Protein AF-A0A7C8Q3G8-F1 (afdb_monomer_lite)

Structure (mmCIF, N/CA/C/O backbone):
data_AF-A0A7C8Q3G8-F1
#
_entry.id   AF-A0A7C8Q3G8-F1
#
loop_
_atom_site.group_PDB
_atom_site.id
_atom_site.type_symbol
_atom_site.label_atom_id
_atom_site.label_alt_id
_atom_site.label_comp_id
_atom_site.label_asym_id
_atom_site.label_entity_id
_atom_site.label_seq_id
_atom_site.pdbx_PDB_ins_code
_atom_site.Cartn_x
_atom_site.Cartn_y
_atom_site.Cartn_z
_atom_site.occupancy
_atom_site.B_iso_or_equiv
_atom_site.auth_seq_id
_atom_site.auth_comp_id
_atom_site.auth_asym_id
_atom_site.auth_atom_id
_atom_site.pdbx_PDB_model_num
ATOM 1 N N . MET A 1 1 ? 9.164 -18.072 37.363 1.00 48.44 1 MET A N 1
ATOM 2 C CA . MET A 1 1 ? 10.163 -17.457 36.470 1.00 48.44 1 MET A CA 1
ATOM 3 C C . MET A 1 1 ? 9.595 -17.614 35.079 1.00 48.44 1 MET A C 1
ATOM 5 O O . MET A 1 1 ? 9.747 -18.678 34.495 1.00 48.44 1 MET A O 1
ATOM 9 N N . GLU A 1 2 ? 8.800 -16.643 34.636 1.00 48.34 2 GLU A N 1
ATOM 10 C CA . GLU A 1 2 ? 8.415 -16.575 33.225 1.00 48.34 2 GLU A CA 1
ATOM 11 C C . GLU A 1 2 ? 9.687 -16.259 32.436 1.00 48.34 2 GLU A C 1
ATOM 13 O O . GLU A 1 2 ? 10.517 -15.459 32.868 1.00 48.34 2 GLU A O 1
ATOM 18 N N . THR A 1 3 ? 9.931 -17.027 31.381 1.00 52.16 3 THR A N 1
ATOM 19 C CA . THR A 1 3 ? 11.121 -16.902 30.542 1.00 52.16 3 THR A CA 1
ATOM 20 C C . THR A 1 3 ? 11.002 -15.656 29.655 1.00 52.16 3 THR A C 1
ATOM 22 O O . THR A 1 3 ? 9.892 -15.324 29.244 1.00 52.16 3 THR A O 1
ATOM 25 N N . PRO A 1 4 ? 12.116 -14.991 29.297 1.00 66.19 4 PRO A N 1
ATOM 26 C CA . PRO A 1 4 ? 12.106 -13.760 28.490 1.00 66.19 4 PRO A CA 1
ATOM 27 C C . PRO A 1 4 ? 11.396 -13.902 27.128 1.00 66.19 4 PRO A C 1
ATOM 29 O O . PRO A 1 4 ? 10.880 -12.931 26.587 1.00 66.19 4 PRO A O 1
ATOM 32 N N . GLU A 1 5 ? 11.293 -15.122 26.592 1.00 66.00 5 GLU A N 1
ATOM 33 C CA . GLU A 1 5 ? 10.514 -15.415 25.378 1.00 66.00 5 GLU A CA 1
ATOM 34 C C . GLU A 1 5 ? 8.990 -15.296 25.564 1.00 66.00 5 GLU A C 1
ATOM 36 O O . GLU A 1 5 ? 8.273 -15.017 24.606 1.00 66.00 5 GLU A O 1
ATOM 41 N N . VAL A 1 6 ? 8.473 -15.536 26.773 1.00 68.12 6 VAL A N 1
ATOM 42 C CA . VAL A 1 6 ? 7.037 -15.407 27.079 1.00 68.12 6 VAL A CA 1
ATOM 43 C C . VAL A 1 6 ? 6.662 -13.933 27.219 1.00 68.12 6 VAL A C 1
ATOM 45 O O . VAL A 1 6 ? 5.614 -13.527 26.725 1.00 68.12 6 VAL A O 1
ATOM 48 N N . GLU A 1 7 ? 7.540 -13.134 27.826 1.00 67.75 7 GLU A N 1
ATOM 49 C CA . GLU A 1 7 ? 7.371 -11.687 27.999 1.00 67.75 7 GLU A CA 1
ATOM 50 C C . GLU A 1 7 ? 7.388 -10.962 26.642 1.00 67.75 7 GLU A C 1
ATOM 52 O O . GLU A 1 7 ? 6.449 -10.240 26.325 1.00 67.75 7 GLU A O 1
ATOM 57 N N . SER A 1 8 ? 8.349 -11.282 25.766 1.00 71.75 8 SER A N 1
ATOM 58 C CA . SER A 1 8 ? 8.422 -10.721 24.405 1.00 71.75 8 SER A CA 1
ATOM 59 C C . SER A 1 8 ? 7.179 -11.022 23.551 1.00 71.75 8 SER A C 1
ATOM 61 O O . SER A 1 8 ? 6.675 -10.138 22.860 1.00 71.75 8 SER A O 1
ATOM 63 N N . LYS A 1 9 ? 6.632 -12.244 23.625 1.00 73.69 9 LYS A N 1
ATOM 64 C CA . LYS A 1 9 ? 5.387 -12.599 22.916 1.00 73.69 9 LYS A CA 1
ATOM 65 C C . LYS A 1 9 ? 4.160 -11.880 23.473 1.00 73.69 9 LYS A C 1
ATOM 67 O O . LYS A 1 9 ? 3.223 -11.604 22.727 1.00 73.69 9 LYS A O 1
ATOM 72 N N . LEU A 1 10 ? 4.140 -11.608 24.778 1.00 72.44 10 LEU A N 1
ATOM 73 C CA . LEU A 1 10 ? 3.058 -10.865 25.418 1.00 72.44 10 LEU A CA 1
ATOM 74 C C . LEU A 1 10 ? 3.048 -9.406 24.942 1.00 72.44 10 LEU A C 1
ATOM 76 O O . LEU A 1 10 ? 1.984 -8.877 24.634 1.00 72.44 10 LEU A O 1
ATOM 80 N N . GLU A 1 11 ? 4.218 -8.776 24.850 1.00 83.81 11 GLU A N 1
ATOM 81 C CA . GLU A 1 11 ? 4.359 -7.400 24.363 1.00 83.81 11 GLU A CA 1
ATOM 82 C C . GLU A 1 11 ? 3.995 -7.276 22.873 1.00 83.81 11 GLU A C 1
ATOM 84 O O . GLU A 1 11 ? 3.281 -6.351 22.486 1.00 83.81 11 GLU A O 1
ATOM 89 N N . GLU A 1 12 ? 4.380 -8.254 22.043 1.00 87.06 12 GLU A N 1
ATOM 90 C CA . GLU A 1 12 ? 3.956 -8.302 20.637 1.00 87.06 12 GLU A CA 1
ATOM 91 C C . GLU A 1 12 ? 2.425 -8.407 20.514 1.00 87.06 12 GLU A C 1
ATOM 93 O O . GLU A 1 12 ? 1.799 -7.721 19.702 1.00 87.06 12 GLU A O 1
ATOM 98 N N . GLN A 1 13 ? 1.785 -9.238 21.344 1.00 90.25 13 GLN A N 1
ATOM 99 C CA . GLN A 1 13 ? 0.327 -9.355 21.344 1.00 90.25 13 GLN A CA 1
ATOM 100 C C . GLN A 1 13 ? -0.349 -8.043 21.764 1.00 90.25 13 GLN A C 1
ATOM 102 O O . GLN A 1 13 ? -1.350 -7.659 21.161 1.00 90.25 13 GLN A O 1
ATOM 107 N N . GLN A 1 14 ? 0.215 -7.325 22.739 1.00 90.94 14 GLN A N 1
ATOM 108 C CA . GLN A 1 14 ? -0.295 -6.015 23.154 1.00 90.94 14 GLN A CA 1
ATOM 109 C C . GLN A 1 14 ? -0.273 -5.001 22.006 1.00 90.94 14 GLN A C 1
ATOM 111 O O . GLN A 1 14 ? -1.241 -4.260 21.844 1.00 90.94 14 GLN A O 1
ATOM 116 N N . PHE A 1 15 ? 0.772 -5.003 21.172 1.00 93.56 15 PHE A N 1
ATOM 117 C CA . PHE A 1 15 ? 0.818 -4.164 19.973 1.00 93.56 15 PHE A CA 1
ATOM 118 C C . PHE A 1 15 ? -0.359 -4.454 19.028 1.00 93.56 15 PHE A C 1
ATOM 120 O O . PHE A 1 15 ? -1.035 -3.526 18.573 1.00 93.56 15 PHE A O 1
ATOM 127 N N . TRP A 1 16 ? -0.637 -5.731 18.747 1.00 95.19 16 TRP A N 1
ATOM 128 C CA . TRP A 1 16 ? -1.745 -6.116 17.867 1.00 95.19 16 TRP A CA 1
ATOM 129 C C . TRP A 1 16 ? -3.111 -5.757 18.464 1.00 95.19 16 TRP A C 1
ATOM 131 O O . TRP A 1 16 ? -3.975 -5.251 17.746 1.00 95.19 16 TRP A O 1
ATOM 141 N N . ASP A 1 17 ? -3.291 -5.953 19.769 1.00 95.25 17 ASP A N 1
ATOM 142 C CA . ASP A 1 17 ? -4.528 -5.611 20.475 1.00 95.25 17 ASP A CA 1
ATOM 143 C C . ASP A 1 17 ? -4.767 -4.091 20.498 1.00 95.25 17 ASP A C 1
ATOM 145 O O . ASP A 1 17 ? -5.900 -3.624 20.325 1.00 95.25 17 ASP A O 1
ATOM 149 N N . GLU A 1 18 ? -3.709 -3.292 20.667 1.00 96.00 18 GLU A N 1
ATOM 150 C CA . GLU A 1 18 ? -3.784 -1.832 20.592 1.00 96.00 18 GLU A CA 1
ATOM 151 C C . GLU A 1 18 ? -4.134 -1.369 19.174 1.00 96.00 18 GLU A C 1
ATOM 153 O O . GLU A 1 18 ? -5.031 -0.540 19.000 1.00 96.00 18 GLU A O 1
ATOM 158 N N . LEU A 1 19 ? -3.495 -1.941 18.149 1.00 95.75 19 LEU A N 1
ATOM 159 C CA . LEU A 1 19 ? -3.799 -1.660 16.745 1.00 95.75 19 LEU A CA 1
ATOM 160 C C . LEU A 1 19 ? -5.279 -1.943 16.431 1.00 95.75 19 LEU A C 1
ATOM 162 O O . LEU A 1 19 ? -5.968 -1.095 15.856 1.00 95.75 19 LEU A O 1
ATOM 166 N N . ASP A 1 20 ? -5.788 -3.099 16.860 1.00 95.56 20 ASP A N 1
ATOM 167 C CA . ASP A 1 20 ? -7.177 -3.516 16.652 1.00 95.56 20 ASP A CA 1
ATOM 168 C C . ASP A 1 20 ? -8.161 -2.623 17.433 1.00 95.56 20 ASP A C 1
ATOM 170 O O . ASP A 1 20 ? -9.226 -2.258 16.919 1.00 95.56 20 ASP A O 1
ATOM 174 N N . THR A 1 21 ? -7.785 -2.186 18.639 1.00 96.31 21 THR A N 1
ATOM 175 C CA . THR A 1 21 ? -8.555 -1.224 19.447 1.00 96.31 21 THR A CA 1
ATOM 176 C C . THR A 1 21 ? -8.644 0.132 18.755 1.00 96.31 21 THR A C 1
ATOM 178 O O . THR A 1 21 ? -9.738 0.705 18.633 1.00 96.31 21 THR A O 1
ATOM 181 N N . ILE A 1 22 ? -7.511 0.636 18.249 1.00 96.44 22 ILE A N 1
ATOM 182 C CA . ILE A 1 22 ? -7.467 1.872 17.472 1.00 96.44 22 ILE A CA 1
ATOM 183 C C . ILE A 1 22 ? -8.412 1.738 16.291 1.00 96.44 22 ILE A C 1
ATOM 185 O O . ILE A 1 22 ? -9.251 2.608 16.139 1.00 96.44 22 ILE A O 1
ATOM 189 N N . LEU A 1 23 ? -8.347 0.668 15.501 1.00 95.88 23 LEU A N 1
ATOM 190 C CA . LEU A 1 23 ? -9.129 0.504 14.267 1.00 95.88 23 LEU A CA 1
ATOM 191 C C . LEU A 1 23 ? -10.627 0.206 14.479 1.00 95.88 23 LEU A C 1
ATOM 193 O O . LEU A 1 23 ? -11.439 0.425 13.575 1.00 95.88 23 LEU A O 1
ATOM 197 N N . SER A 1 24 ? -11.011 -0.260 15.668 1.00 93.81 24 SER A N 1
ATOM 198 C CA . SER A 1 24 ? -12.402 -0.610 16.004 1.00 93.81 24 SER A CA 1
ATOM 199 C C . SER A 1 24 ? -13.181 0.522 16.680 1.00 93.81 24 SER A C 1
ATOM 201 O O . SER A 1 24 ? -14.406 0.438 16.820 1.00 93.81 24 SER A O 1
ATOM 203 N N . THR A 1 25 ? -12.498 1.591 17.098 1.00 92.62 25 THR A N 1
ATOM 204 C CA . THR A 1 25 ? -13.131 2.730 17.778 1.00 92.62 25 THR A CA 1
ATOM 205 C C . THR A 1 25 ? -14.130 3.446 16.844 1.00 92.62 25 THR A C 1
ATOM 207 O O . THR A 1 25 ? -13.775 3.775 15.711 1.00 92.62 25 THR A O 1
ATOM 210 N N . PRO A 1 26 ? -15.384 3.712 17.269 1.00 90.62 26 PRO A N 1
ATOM 211 C CA . PRO A 1 26 ? -16.364 4.406 16.431 1.00 90.62 26 PRO A CA 1
ATOM 212 C C . PRO A 1 26 ? -15.949 5.840 16.075 1.00 90.62 26 PRO A C 1
ATOM 214 O O . PRO A 1 26 ? -15.601 6.630 16.955 1.00 90.62 26 PRO A O 1
ATOM 217 N N . CYS A 1 27 ? -16.080 6.204 14.799 1.00 92.56 27 CYS A N 1
ATOM 218 C CA . CYS A 1 27 ? -15.671 7.510 14.275 1.00 92.56 27 CYS A CA 1
ATOM 219 C C . CYS A 1 27 ? -16.812 8.220 13.530 1.00 92.56 27 CYS A C 1
ATOM 221 O O . CYS A 1 27 ? -16.797 8.291 12.305 1.00 92.56 27 CYS A O 1
ATOM 223 N N . PRO A 1 28 ? -17.795 8.808 14.240 1.00 90.06 28 PRO A N 1
ATOM 224 C CA . PRO A 1 28 ? -18.954 9.439 13.601 1.00 90.06 28 PRO A CA 1
ATOM 225 C C . PRO A 1 28 ? -18.618 10.678 12.754 1.00 90.06 28 PRO A C 1
ATOM 227 O O . PRO A 1 28 ? -19.464 11.148 11.995 1.00 90.06 28 PRO A O 1
ATOM 230 N N . THR A 1 29 ? -17.407 11.234 12.872 1.00 94.56 29 THR A N 1
ATOM 231 C CA . THR A 1 29 ? -16.975 12.418 12.120 1.00 94.56 29 THR A CA 1
ATOM 232 C C . THR A 1 29 ? -15.687 12.173 11.339 1.00 94.56 29 THR A C 1
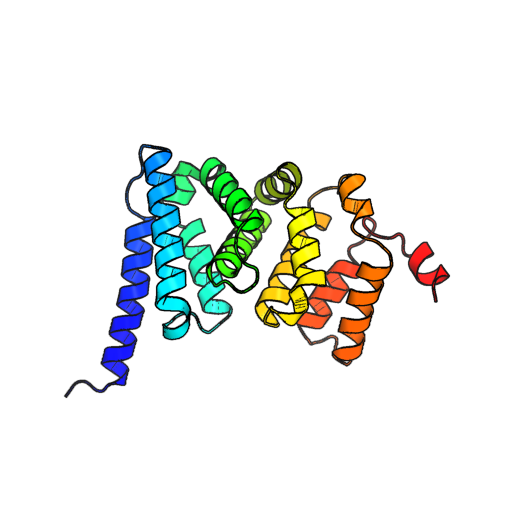ATOM 234 O O . THR A 1 29 ? -14.793 11.453 11.780 1.00 94.56 29 THR A O 1
ATOM 237 N N . GLN A 1 30 ? -15.535 12.873 10.212 1.00 95.00 30 GLN A N 1
ATOM 238 C CA . GLN A 1 30 ? -14.305 12.857 9.407 1.00 95.00 30 GLN A CA 1
ATOM 239 C C . GLN A 1 30 ? -13.049 13.236 10.205 1.00 95.00 30 GLN A C 1
ATOM 241 O O . GLN A 1 30 ? -11.981 12.665 9.987 1.00 95.00 30 GLN A O 1
ATOM 246 N N . HIS A 1 31 ? -13.178 14.158 11.164 1.00 95.88 31 HIS A N 1
ATOM 247 C CA . HIS A 1 31 ? -12.083 14.527 12.058 1.00 95.88 31 HIS A CA 1
ATOM 248 C C . HIS A 1 31 ? -11.628 13.345 12.928 1.00 95.88 31 HIS A C 1
ATOM 250 O O . HIS A 1 31 ? -10.428 13.127 13.081 1.00 95.88 31 HIS A O 1
ATOM 256 N N . GLN A 1 32 ? -12.564 12.565 13.477 1.00 95.81 32 GLN A N 1
ATOM 257 C CA . GLN A 1 32 ? -12.228 11.382 14.275 1.00 95.81 32 GLN A CA 1
ATOM 258 C C . GLN A 1 32 ? -11.563 10.298 13.428 1.00 95.81 32 GLN A C 1
ATOM 260 O O . GLN A 1 32 ? -10.570 9.735 13.876 1.00 95.81 32 GLN A O 1
ATOM 265 N N . ILE A 1 33 ? -12.014 10.096 12.184 1.00 96.88 33 ILE A N 1
ATOM 266 C CA . ILE A 1 33 ? -11.326 9.202 11.240 1.00 96.88 33 ILE A CA 1
ATOM 267 C C . ILE A 1 33 ? -9.873 9.666 11.043 1.00 96.88 33 ILE A C 1
ATOM 269 O O . ILE A 1 33 ? -8.944 8.876 11.163 1.00 96.88 33 ILE A O 1
ATOM 273 N N . ASP A 1 34 ? -9.638 10.962 10.816 1.00 97.12 34 ASP A N 1
ATOM 274 C CA . ASP A 1 34 ? -8.279 11.492 10.632 1.00 97.12 34 ASP A CA 1
ATOM 275 C C . ASP A 1 34 ? -7.396 11.349 11.881 1.00 97.12 34 ASP A C 1
ATOM 277 O O . ASP A 1 34 ? -6.181 11.169 11.769 1.00 97.12 34 ASP A O 1
ATOM 281 N N . VAL A 1 35 ? -7.967 11.480 13.081 1.00 96.25 35 VAL A N 1
ATOM 282 C CA . VAL A 1 35 ? -7.266 11.199 14.344 1.00 96.25 35 VAL A CA 1
ATOM 283 C C . VAL A 1 35 ? -6.905 9.718 14.425 1.00 96.25 35 VAL A C 1
ATOM 285 O O . VAL A 1 35 ? -5.740 9.402 14.629 1.00 96.25 35 VAL A O 1
ATOM 288 N N . GLN A 1 36 ? -7.857 8.824 14.183 1.00 96.12 36 GLN A N 1
ATOM 289 C CA . GLN A 1 36 ? -7.667 7.380 14.281 1.00 96.12 36 GLN A CA 1
ATOM 290 C C . GLN A 1 36 ? -6.632 6.850 13.285 1.00 96.12 36 GLN A C 1
ATOM 292 O O . GLN A 1 36 ? -5.712 6.141 13.681 1.00 96.12 36 GLN A O 1
ATOM 297 N N . LEU A 1 37 ? -6.710 7.258 12.013 1.00 97.56 37 LEU A N 1
ATOM 298 C CA . LEU A 1 37 ? -5.721 6.874 11.000 1.00 97.56 37 LEU A CA 1
ATOM 299 C C . LEU A 1 37 ? -4.320 7.404 11.342 1.00 97.56 37 LEU A C 1
ATOM 301 O O . LEU A 1 37 ? -3.325 6.745 11.052 1.00 97.56 37 LEU A O 1
ATOM 305 N N . ARG A 1 38 ? -4.219 8.584 11.976 1.00 97.31 38 ARG A N 1
ATOM 306 C CA . ARG A 1 38 ? -2.934 9.090 12.488 1.00 97.31 38 ARG A CA 1
ATOM 307 C C . ARG A 1 38 ? -2.415 8.249 13.644 1.00 97.31 38 ARG A C 1
ATOM 309 O O . ARG A 1 38 ? -1.236 7.927 13.619 1.00 97.31 38 ARG A O 1
ATOM 316 N N . SER A 1 39 ? -3.257 7.897 14.615 1.00 97.44 39 SER A N 1
ATOM 317 C CA . SER A 1 39 ? -2.861 7.042 15.740 1.00 97.44 39 SER A CA 1
ATOM 318 C C . SER A 1 39 ? -2.394 5.670 15.260 1.00 97.44 39 SER A C 1
ATOM 320 O O . SER A 1 39 ? -1.329 5.223 15.662 1.00 97.44 39 SER A O 1
ATOM 322 N N . TYR A 1 40 ? -3.124 5.060 14.325 1.00 98.00 40 TYR A N 1
ATOM 323 C CA . TYR A 1 40 ? -2.762 3.790 13.692 1.00 98.00 40 TYR A CA 1
ATOM 324 C C . TYR A 1 40 ? -1.376 3.851 13.034 1.00 98.00 40 TYR A C 1
ATOM 326 O O . TYR A 1 40 ? -0.495 3.047 13.334 1.00 98.00 40 TYR A O 1
ATOM 334 N N . LEU A 1 41 ? -1.146 4.853 12.180 1.00 97.75 41 LEU A N 1
ATOM 335 C CA . LEU A 1 41 ? 0.143 5.020 11.512 1.00 97.75 41 LEU A CA 1
ATOM 336 C C . LEU A 1 41 ? 1.267 5.396 12.491 1.00 97.75 41 LEU A C 1
ATOM 338 O O . LEU A 1 41 ? 2.420 5.035 12.267 1.00 97.75 41 LEU A O 1
ATOM 342 N N . GLN A 1 42 ? 0.954 6.131 13.560 1.00 97.19 42 GLN A N 1
ATOM 343 C CA . GLN A 1 42 ? 1.922 6.464 14.599 1.00 97.19 42 GLN A CA 1
ATOM 344 C C . GLN A 1 42 ? 2.345 5.217 15.375 1.00 97.19 42 GLN A C 1
ATOM 346 O O . GLN A 1 42 ? 3.537 5.060 15.608 1.00 97.19 42 GLN A O 1
ATOM 351 N N . LEU A 1 43 ? 1.409 4.326 15.711 1.00 96.75 43 LEU A N 1
ATOM 352 C CA . LEU A 1 43 ? 1.707 3.070 16.395 1.00 96.75 43 LEU A CA 1
ATOM 353 C C . LEU A 1 43 ? 2.669 2.206 15.566 1.00 96.75 43 LEU A C 1
ATOM 355 O O . LEU A 1 43 ? 3.705 1.786 16.070 1.00 96.75 43 LEU A O 1
ATOM 359 N N . ILE A 1 44 ? 2.392 2.048 14.266 1.00 95.94 44 ILE A N 1
ATOM 360 C CA . ILE A 1 44 ? 3.277 1.352 13.314 1.00 95.94 44 ILE A CA 1
ATOM 361 C C . ILE A 1 44 ? 4.676 1.973 13.273 1.00 95.94 44 ILE A C 1
ATOM 363 O O . ILE A 1 44 ? 5.672 1.261 13.221 1.00 95.94 44 ILE A O 1
ATOM 367 N N . SER A 1 45 ? 4.766 3.305 13.264 1.00 94.69 45 SER A N 1
ATOM 368 C CA . SER A 1 45 ? 6.059 3.993 13.293 1.00 94.69 45 SER A CA 1
ATOM 369 C C . SER A 1 45 ? 6.824 3.748 14.587 1.00 94.69 45 SER A C 1
ATOM 371 O O . SER A 1 45 ? 8.037 3.591 14.527 1.00 94.69 45 SER A O 1
ATOM 373 N N . THR A 1 46 ? 6.135 3.764 15.727 1.00 94.75 46 THR A N 1
ATOM 374 C CA . THR A 1 46 ? 6.750 3.602 17.047 1.00 94.75 46 THR A CA 1
ATOM 375 C C . THR A 1 46 ? 7.325 2.200 17.219 1.00 94.75 46 THR A C 1
ATOM 377 O O . THR A 1 46 ? 8.452 2.077 17.672 1.00 94.75 46 THR A O 1
ATOM 380 N N . TYR A 1 47 ? 6.584 1.172 16.802 1.00 93.25 47 TYR A N 1
ATOM 381 C CA . TYR A 1 47 ? 6.931 -0.236 17.027 1.00 93.25 47 TYR A CA 1
ATOM 382 C C . TYR A 1 47 ? 7.515 -0.935 15.794 1.00 93.25 47 TYR A C 1
ATOM 384 O O . TYR A 1 47 ? 7.535 -2.165 15.709 1.00 93.25 47 TYR A O 1
ATOM 392 N N . ARG A 1 48 ? 7.975 -0.155 14.806 1.00 90.69 48 ARG A N 1
ATOM 393 C CA . ARG A 1 48 ? 8.529 -0.690 13.557 1.00 90.69 48 ARG A CA 1
ATOM 394 C C . ARG A 1 48 ? 9.647 -1.693 13.830 1.00 90.69 48 ARG A C 1
ATOM 396 O O . ARG A 1 48 ? 9.606 -2.803 13.307 1.00 90.69 48 ARG A O 1
ATOM 403 N N . ASP A 1 49 ? 10.640 -1.266 14.598 1.00 89.50 49 ASP A N 1
ATOM 404 C CA . ASP A 1 49 ? 11.875 -2.026 14.783 1.00 89.50 49 ASP A CA 1
ATOM 405 C C . ASP A 1 49 ? 11.682 -3.204 15.752 1.00 89.50 49 ASP A C 1
ATOM 407 O O . ASP A 1 49 ? 12.417 -4.188 15.674 1.00 89.50 49 ASP A O 1
ATOM 411 N N . ASP A 1 50 ? 10.646 -3.144 16.593 1.00 88.56 50 ASP A N 1
ATOM 412 C CA . ASP A 1 50 ? 10.354 -4.159 17.604 1.00 88.56 50 ASP A CA 1
ATOM 413 C C . ASP A 1 50 ? 9.548 -5.334 17.030 1.00 88.56 50 ASP A C 1
ATOM 415 O O . ASP A 1 50 ? 9.923 -6.489 17.225 1.00 88.56 50 ASP A O 1
ATOM 419 N N . TYR A 1 51 ? 8.465 -5.052 16.290 1.00 88.00 51 TYR A N 1
ATOM 420 C CA . TYR A 1 51 ? 7.476 -6.077 15.908 1.00 88.00 51 TYR A CA 1
ATOM 421 C C . TYR A 1 51 ? 7.180 -6.162 14.407 1.00 88.00 51 TYR A C 1
ATOM 423 O O . TYR A 1 51 ? 6.506 -7.091 13.972 1.00 88.00 51 TYR A O 1
ATOM 431 N N . LEU A 1 52 ? 7.649 -5.211 13.591 1.00 88.25 52 LEU A N 1
ATOM 432 C CA . LEU A 1 52 ? 7.306 -5.128 12.163 1.00 88.25 52 LEU A CA 1
ATOM 433 C C . LEU A 1 52 ? 8.552 -5.290 11.282 1.00 88.25 52 LEU A C 1
ATOM 435 O O . LEU A 1 52 ? 8.908 -4.419 10.476 1.00 88.25 52 LEU A O 1
ATOM 439 N N . GLN A 1 53 ? 9.245 -6.411 11.465 1.00 85.38 53 GLN A N 1
ATOM 440 C CA . GLN A 1 53 ? 10.528 -6.672 10.811 1.00 85.38 53 GLN A CA 1
ATOM 441 C C . GLN A 1 53 ? 10.374 -7.352 9.446 1.00 85.38 53 GLN A C 1
ATOM 443 O O . GLN A 1 53 ? 11.244 -7.187 8.589 1.00 85.38 53 GLN A O 1
ATOM 448 N N . SER A 1 54 ? 9.273 -8.074 9.212 1.00 89.38 54 SER A N 1
ATOM 449 C CA . SER A 1 54 ? 9.036 -8.788 7.956 1.00 89.38 54 SER A CA 1
ATOM 450 C C . SER A 1 54 ? 8.059 -8.064 7.022 1.00 89.38 54 SER A C 1
ATOM 452 O O . SER A 1 54 ? 7.251 -7.228 7.432 1.00 89.38 54 SER A O 1
ATOM 454 N N . GLU A 1 55 ? 8.099 -8.421 5.735 1.00 86.81 55 GLU A N 1
ATOM 455 C CA . GLU A 1 55 ? 7.073 -8.009 4.765 1.00 86.81 55 GLU A CA 1
ATOM 456 C C . GLU A 1 55 ? 5.678 -8.479 5.189 1.00 86.81 55 GLU A C 1
ATOM 458 O O . GLU A 1 55 ? 4.703 -7.742 5.049 1.00 86.81 55 GLU A O 1
ATOM 463 N N . TYR A 1 56 ? 5.588 -9.681 5.763 1.00 91.81 56 TYR A N 1
ATOM 464 C CA . TYR A 1 56 ? 4.330 -10.241 6.240 1.00 91.81 56 TYR A CA 1
ATOM 465 C C . TYR A 1 56 ? 3.683 -9.355 7.311 1.00 91.81 56 TYR A C 1
ATOM 467 O O . TYR A 1 56 ? 2.481 -9.107 7.242 1.00 91.81 56 TYR A O 1
ATOM 475 N N . ASP A 1 57 ? 4.464 -8.810 8.245 1.00 92.75 57 ASP A N 1
ATOM 476 C CA . ASP A 1 57 ? 3.939 -7.947 9.312 1.00 92.75 57 ASP A CA 1
ATOM 477 C C . ASP A 1 57 ? 3.359 -6.643 8.748 1.00 92.75 57 ASP A C 1
ATOM 479 O O . ASP A 1 57 ? 2.284 -6.199 9.154 1.00 92.75 57 ASP A O 1
ATOM 483 N N . MET A 1 58 ? 4.022 -6.068 7.739 1.00 93.12 58 MET A N 1
ATOM 484 C CA . MET A 1 58 ? 3.556 -4.861 7.042 1.00 93.12 58 MET A CA 1
ATOM 485 C C . MET A 1 58 ? 2.244 -5.098 6.307 1.00 93.12 58 MET A C 1
ATOM 487 O O . MET A 1 58 ? 1.312 -4.292 6.388 1.00 93.12 58 MET A O 1
ATOM 491 N N . VAL A 1 59 ? 2.165 -6.224 5.603 1.00 94.44 59 VAL A N 1
ATOM 492 C CA . VAL A 1 59 ? 0.965 -6.650 4.886 1.00 94.44 59 VAL A CA 1
ATOM 493 C C . VAL A 1 59 ? -0.169 -6.946 5.870 1.00 94.44 59 VAL A C 1
ATOM 495 O O . VAL A 1 59 ? -1.295 -6.492 5.659 1.00 94.44 59 VAL A O 1
ATOM 498 N N . LYS A 1 60 ? 0.124 -7.609 6.994 1.00 96.06 60 LYS A N 1
ATOM 499 C CA . LYS A 1 60 ? -0.829 -7.870 8.081 1.00 96.06 60 LYS A CA 1
ATOM 500 C C . LYS A 1 60 ? -1.403 -6.572 8.648 1.00 96.06 60 LYS A C 1
ATOM 502 O O . LYS A 1 60 ? -2.617 -6.490 8.828 1.00 96.06 60 LYS A O 1
ATOM 507 N N . CYS A 1 61 ? -0.588 -5.536 8.867 1.00 97.12 61 CYS A N 1
ATOM 508 C CA . CYS A 1 61 ? -1.095 -4.218 9.265 1.00 97.12 61 CYS A CA 1
ATOM 509 C C . CYS A 1 61 ? -2.078 -3.645 8.232 1.00 97.12 61 CYS A C 1
ATOM 511 O O . CYS A 1 61 ? -3.114 -3.103 8.625 1.00 97.12 61 CYS A O 1
ATOM 513 N N . GLY A 1 62 ? -1.778 -3.774 6.936 1.00 97.06 62 GLY A N 1
ATOM 514 C CA . GLY A 1 62 ? -2.665 -3.334 5.856 1.00 97.06 62 GLY A CA 1
ATOM 515 C C . GLY A 1 62 ? -4.011 -4.064 5.867 1.00 97.06 62 GLY A C 1
ATOM 516 O O . GLY A 1 62 ? -5.059 -3.418 5.866 1.00 97.06 62 GLY A O 1
ATOM 517 N N . PHE A 1 63 ? -3.999 -5.396 5.979 1.00 97.06 63 PHE A N 1
ATOM 518 C CA . PHE A 1 63 ? -5.225 -6.196 6.092 1.00 97.06 63 PHE A CA 1
ATOM 519 C C . PHE A 1 63 ? -6.040 -5.852 7.337 1.00 97.06 63 PHE A C 1
ATOM 521 O O . PHE A 1 63 ? -7.252 -5.684 7.239 1.00 97.06 63 PHE A O 1
ATOM 528 N N . ARG A 1 64 ? -5.389 -5.640 8.490 1.00 97.25 64 ARG A N 1
ATOM 529 C CA . ARG A 1 64 ? -6.076 -5.190 9.711 1.00 97.25 64 ARG A CA 1
ATOM 530 C C . ARG A 1 64 ? -6.870 -3.908 9.491 1.00 97.25 64 ARG A C 1
ATOM 532 O O . ARG A 1 64 ? -7.993 -3.800 9.975 1.00 97.25 64 ARG A O 1
ATOM 539 N N . LEU A 1 65 ? -6.324 -2.952 8.739 1.00 97.81 65 LEU A N 1
ATOM 540 C CA . LEU A 1 65 ? -7.064 -1.751 8.370 1.00 97.81 65 LEU A CA 1
ATOM 541 C C . LEU A 1 65 ? -8.210 -2.068 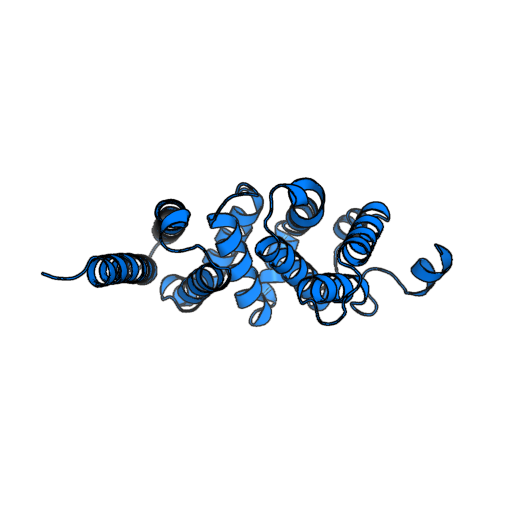7.404 1.00 97.81 65 LEU A C 1
ATOM 543 O O . LEU A 1 65 ? -9.316 -1.597 7.646 1.00 97.81 65 LEU A O 1
ATOM 547 N N . ILE A 1 66 ? -7.986 -2.845 6.345 1.00 97.44 66 ILE A N 1
ATOM 548 C CA . ILE A 1 66 ? -9.023 -3.176 5.347 1.00 97.44 66 ILE A CA 1
ATOM 549 C C . ILE A 1 66 ? -10.229 -3.874 6.000 1.00 97.44 66 ILE A C 1
ATOM 551 O O . ILE A 1 66 ? -11.375 -3.512 5.719 1.00 97.44 66 ILE A O 1
ATOM 555 N N . ASP A 1 67 ? -9.971 -4.795 6.930 1.00 96.62 67 ASP A N 1
ATOM 556 C CA . ASP A 1 67 ? -10.987 -5.576 7.649 1.00 96.62 67 ASP A CA 1
ATOM 557 C C . ASP A 1 67 ? -11.640 -4.812 8.813 1.00 96.62 67 ASP A C 1
ATOM 559 O O . ASP A 1 67 ? -12.577 -5.296 9.453 1.00 96.62 67 ASP A O 1
ATOM 563 N N . SER A 1 68 ? -11.166 -3.601 9.108 1.00 96.25 68 SER A N 1
ATOM 564 C CA . SER A 1 68 ? -11.628 -2.833 10.260 1.00 96.25 68 SER A CA 1
ATOM 565 C C . SER A 1 68 ? -13.013 -2.205 10.083 1.00 96.25 68 SER A C 1
ATOM 567 O O . SER A 1 68 ? -13.529 -1.962 8.981 1.00 96.25 68 SER A O 1
ATOM 569 N N . LYS A 1 69 ? -13.596 -1.817 11.221 1.00 93.81 69 LYS A N 1
ATOM 570 C CA . LYS A 1 69 ? -14.837 -1.043 11.260 1.00 93.81 69 LYS A CA 1
ATOM 571 C C . LYS A 1 69 ? -14.678 0.340 10.617 1.00 93.81 69 LYS A C 1
ATOM 573 O O . LYS A 1 69 ? -15.521 0.729 9.813 1.00 93.81 69 LYS A O 1
ATOM 578 N N . VAL A 1 70 ? -13.578 1.053 10.895 1.00 94.81 70 VAL A N 1
ATOM 579 C CA . VAL A 1 70 ? -13.330 2.377 10.290 1.00 94.81 70 VAL A CA 1
ATOM 580 C C . VAL A 1 70 ? -13.268 2.303 8.766 1.00 94.81 70 VAL A C 1
ATOM 582 O O . VAL A 1 70 ? -13.807 3.176 8.082 1.00 94.81 70 VAL A O 1
ATOM 585 N N . PHE A 1 71 ? -12.652 1.257 8.215 1.00 96.25 71 PHE A N 1
ATOM 586 C CA . PHE A 1 71 ? -12.578 1.096 6.771 1.00 96.25 71 PHE A CA 1
ATOM 587 C C . PHE A 1 71 ? -13.937 0.725 6.194 1.00 96.25 71 PHE A C 1
ATOM 589 O O . PHE A 1 71 ? -14.418 1.409 5.294 1.00 96.25 71 PHE A O 1
ATOM 596 N N . SER A 1 72 ? -14.600 -0.298 6.734 1.00 94.75 72 SER A N 1
ATOM 597 C CA . SER A 1 72 ? -15.897 -0.756 6.222 1.00 94.75 72 SER A CA 1
ATOM 598 C C . SER A 1 72 ? -16.989 0.322 6.251 1.00 94.75 72 SER A C 1
ATOM 600 O O . SER A 1 72 ? -17.738 0.429 5.277 1.00 94.75 72 SER A O 1
ATOM 602 N N . GLU A 1 73 ? -17.034 1.172 7.283 1.00 95.62 73 GLU A N 1
ATOM 603 C CA . GLU A 1 73 ? -18.007 2.270 7.413 1.00 95.62 73 GLU A CA 1
ATOM 604 C C . GLU A 1 73 ? -17.643 3.513 6.578 1.00 95.62 73 GLU A C 1
ATOM 606 O O . GLU A 1 73 ? -18.525 4.290 6.199 1.00 95.62 73 GLU A O 1
ATOM 611 N N . HIS A 1 74 ? -16.359 3.713 6.247 1.00 96.06 74 HIS A N 1
ATOM 612 C CA . HIS A 1 74 ? -15.870 4.957 5.636 1.00 96.06 74 HIS A CA 1
ATOM 613 C C . HIS A 1 74 ? -14.913 4.770 4.443 1.00 96.06 74 HIS A C 1
ATOM 615 O O . HIS A 1 74 ? -14.112 5.664 4.152 1.00 96.06 74 HIS A O 1
ATOM 621 N N . LYS A 1 75 ? -15.031 3.658 3.700 1.00 95.62 75 LYS A N 1
ATOM 622 C CA . LYS A 1 75 ? -14.130 3.225 2.602 1.00 95.62 75 LYS A CA 1
ATOM 623 C C . LYS A 1 75 ? -13.622 4.362 1.715 1.00 95.62 75 LYS A C 1
ATOM 625 O O . LYS A 1 75 ? -12.421 4.588 1.603 1.00 95.62 75 LYS A O 1
ATOM 630 N N . THR A 1 76 ? -14.534 5.123 1.108 1.00 96.06 76 THR A N 1
ATOM 631 C CA . THR A 1 76 ? -14.194 6.211 0.173 1.00 96.06 76 THR A CA 1
ATOM 632 C C . THR A 1 76 ? -13.323 7.288 0.819 1.00 96.06 76 THR A C 1
ATOM 634 O O . THR A 1 76 ? -12.398 7.809 0.194 1.00 96.06 76 THR A O 1
ATOM 637 N N . TYR A 1 77 ? -13.617 7.639 2.070 1.00 97.06 77 TYR A N 1
ATOM 638 C CA . TYR A 1 77 ? -12.871 8.661 2.790 1.00 97.06 77 TYR A CA 1
ATOM 639 C C . TYR A 1 77 ? -11.498 8.141 3.225 1.00 97.06 77 TYR A C 1
ATOM 641 O O . TYR A 1 77 ? -10.499 8.829 3.013 1.00 97.06 77 TYR A O 1
ATOM 649 N N . VAL A 1 78 ? -11.427 6.911 3.748 1.00 97.44 78 VAL A N 1
ATOM 650 C CA . VAL A 1 78 ? -10.159 6.285 4.154 1.00 97.44 78 VAL A CA 1
ATOM 651 C C . VAL A 1 78 ? -9.215 6.134 2.960 1.00 97.44 78 VAL A C 1
ATOM 653 O O . VAL A 1 78 ? -8.073 6.579 3.049 1.00 97.44 78 VAL A O 1
ATOM 656 N N . ARG A 1 79 ? -9.700 5.655 1.804 1.00 97.88 79 ARG A N 1
ATOM 657 C CA . ARG A 1 79 ? -8.922 5.604 0.548 1.00 97.88 79 ARG A CA 1
ATOM 658 C C . ARG A 1 79 ? -8.355 6.966 0.177 1.00 97.88 79 ARG A C 1
ATOM 660 O O . ARG A 1 79 ? -7.154 7.105 -0.031 1.00 97.88 79 ARG A O 1
ATOM 667 N N . ARG A 1 80 ? -9.196 8.007 0.175 1.00 98.00 80 ARG A N 1
ATOM 668 C CA . ARG A 1 80 ? -8.764 9.383 -0.122 1.00 98.00 80 ARG A CA 1
ATOM 669 C C . ARG A 1 80 ? -7.679 9.860 0.838 1.00 98.00 80 ARG A C 1
ATOM 671 O O . ARG A 1 80 ? -6.754 10.545 0.409 1.00 98.00 80 ARG A O 1
ATOM 678 N N . ARG A 1 81 ? -7.771 9.508 2.122 1.00 97.69 81 ARG A N 1
ATOM 679 C CA . ARG A 1 81 ? -6.731 9.829 3.103 1.00 97.69 81 ARG A CA 1
ATOM 680 C C . ARG A 1 81 ? -5.448 9.048 2.861 1.00 97.69 81 ARG A C 1
ATOM 682 O O . ARG A 1 81 ? -4.390 9.662 2.919 1.00 97.69 81 ARG A O 1
ATOM 689 N N . PHE A 1 82 ? -5.526 7.761 2.549 1.00 98.12 82 PHE A N 1
ATOM 690 C CA . PHE A 1 82 ? -4.353 6.919 2.310 1.00 98.12 82 PHE A CA 1
ATOM 691 C C . PHE A 1 82 ? -3.598 7.326 1.045 1.00 98.12 82 PHE A C 1
ATOM 693 O O . PHE A 1 82 ? -2.389 7.525 1.118 1.00 98.12 82 PHE A O 1
ATOM 700 N N . VAL A 1 83 ? -4.295 7.603 -0.060 1.00 98.50 83 VAL A N 1
ATOM 701 C CA . VAL A 1 83 ? -3.671 8.171 -1.271 1.00 98.50 83 VAL A CA 1
ATOM 702 C C . VAL A 1 83 ? -3.014 9.523 -0.963 1.00 98.50 83 VAL A C 1
ATOM 704 O O . VAL A 1 83 ? -1.854 9.756 -1.300 1.00 98.50 83 VAL A O 1
ATOM 707 N N . GLY A 1 84 ? -3.701 10.397 -0.220 1.00 98.12 84 GLY A N 1
ATOM 708 C CA . GLY A 1 84 ? -3.139 11.682 0.199 1.00 98.12 84 GLY A CA 1
ATOM 709 C C . GLY A 1 84 ? -1.914 11.572 1.119 1.00 98.12 84 GLY A C 1
ATOM 710 O O . GLY A 1 84 ? -1.085 12.484 1.138 1.00 98.12 84 GLY A O 1
ATOM 711 N N . ARG A 1 85 ? -1.793 10.484 1.892 1.00 97.69 85 ARG A N 1
ATOM 712 C CA . ARG A 1 85 ? -0.627 10.182 2.738 1.00 97.69 85 ARG A CA 1
ATOM 713 C C . ARG A 1 85 ? 0.513 9.586 1.921 1.00 97.69 85 ARG A C 1
ATOM 715 O O . ARG A 1 85 ? 1.631 10.061 2.071 1.00 97.69 85 ARG A O 1
ATOM 722 N N . PHE A 1 86 ? 0.228 8.653 1.013 1.00 98.50 86 PHE A N 1
ATOM 723 C CA . PHE A 1 86 ? 1.202 8.067 0.083 1.00 98.50 86 PHE A CA 1
ATOM 724 C C . PHE A 1 86 ? 2.024 9.144 -0.645 1.00 98.50 86 PHE A C 1
ATOM 726 O O . PHE A 1 86 ? 3.248 9.072 -0.714 1.00 98.50 86 PHE A O 1
ATOM 733 N N . LEU A 1 87 ? 1.357 10.212 -1.093 1.00 98.06 87 LEU A N 1
ATOM 734 C CA . LEU A 1 87 ? 1.986 11.355 -1.763 1.00 98.06 87 LEU A CA 1
ATOM 735 C C . LEU A 1 87 ? 3.017 12.120 -0.917 1.00 98.06 87 LEU A C 1
ATOM 737 O O . LEU A 1 87 ? 3.855 12.824 -1.474 1.00 98.06 87 LEU A O 1
ATOM 741 N N . LYS A 1 88 ? 2.928 12.052 0.414 1.00 96.50 88 LYS A N 1
ATOM 742 C CA . LYS A 1 88 ? 3.664 12.933 1.340 1.00 96.50 88 LYS A CA 1
ATOM 743 C C . LYS A 1 88 ? 4.613 12.188 2.264 1.00 96.50 88 LYS A C 1
ATOM 745 O O . LYS A 1 88 ? 5.475 12.811 2.878 1.00 96.50 88 LYS A O 1
ATOM 750 N N . GLU A 1 89 ? 4.409 10.891 2.421 1.00 97.00 89 GLU A N 1
ATOM 751 C CA . GLU A 1 89 ? 5.140 10.095 3.387 1.00 97.00 89 GLU A CA 1
ATOM 752 C C . GLU A 1 89 ? 6.601 9.886 2.926 1.00 97.00 89 GLU A C 1
ATOM 754 O O . GLU A 1 89 ? 6.832 9.646 1.732 1.00 97.00 89 GLU A O 1
ATOM 759 N N . PRO A 1 90 ? 7.604 9.994 3.825 1.00 95.69 90 PRO A N 1
ATOM 760 C CA . PRO A 1 90 ? 9.002 9.755 3.478 1.00 95.69 90 PRO A CA 1
ATOM 761 C C . PRO A 1 90 ? 9.218 8.343 2.927 1.00 95.69 90 PRO A C 1
ATOM 763 O O . PRO A 1 90 ? 8.624 7.381 3.427 1.00 95.69 90 PRO A O 1
ATOM 766 N N . SER A 1 91 ? 10.092 8.223 1.924 1.00 93.50 91 SER A N 1
ATOM 767 C CA . SER A 1 91 ? 10.326 6.976 1.181 1.00 93.50 91 SER A CA 1
ATOM 768 C C . SER A 1 91 ? 10.854 5.832 2.043 1.00 93.50 91 SER A C 1
ATOM 770 O O . SER A 1 91 ? 10.522 4.679 1.798 1.00 93.50 91 SER A O 1
ATOM 772 N N . ASN A 1 92 ? 11.602 6.143 3.099 1.00 88.38 92 ASN A N 1
ATOM 773 C CA . ASN A 1 92 ? 12.179 5.170 4.025 1.00 88.38 92 ASN A CA 1
ATOM 774 C C . ASN A 1 92 ? 11.310 4.886 5.267 1.00 88.38 92 ASN A C 1
ATOM 776 O O . ASN A 1 92 ? 11.797 4.311 6.238 1.00 88.38 92 ASN A O 1
ATOM 780 N N . SER A 1 93 ? 10.043 5.311 5.291 1.00 93.25 93 SER A N 1
ATOM 781 C CA . SER A 1 93 ? 9.193 5.155 6.478 1.00 93.25 93 SER A CA 1
ATOM 782 C C . SER A 1 93 ? 8.391 3.847 6.488 1.00 93.25 93 SER A C 1
ATOM 784 O O . SER A 1 93 ? 7.884 3.384 5.467 1.00 93.25 93 SER A O 1
ATOM 786 N N . ALA A 1 94 ? 8.176 3.291 7.684 1.00 93.81 94 ALA A N 1
ATOM 787 C CA . ALA A 1 94 ? 7.264 2.161 7.892 1.00 93.81 94 ALA A CA 1
ATOM 788 C C . ALA A 1 94 ? 5.821 2.465 7.476 1.00 93.81 94 ALA A C 1
ATOM 790 O O . ALA A 1 94 ? 5.132 1.615 6.915 1.00 93.81 94 ALA A O 1
ATOM 791 N N . ARG A 1 95 ? 5.381 3.705 7.710 1.00 96.69 95 ARG A N 1
ATOM 792 C CA . ARG A 1 95 ? 4.039 4.163 7.347 1.00 96.69 95 ARG A CA 1
ATOM 793 C C . ARG A 1 95 ? 3.805 4.043 5.855 1.00 96.69 95 ARG A C 1
ATOM 795 O O . ARG A 1 95 ? 2.754 3.551 5.462 1.00 96.69 95 ARG A O 1
ATOM 802 N N . LEU A 1 96 ? 4.772 4.456 5.034 1.00 97.81 96 LEU A N 1
ATOM 803 C CA . LEU A 1 96 ? 4.633 4.372 3.585 1.00 97.81 96 LEU A CA 1
ATOM 804 C C . LEU A 1 96 ? 4.472 2.919 3.128 1.00 97.81 96 LEU A C 1
ATOM 806 O O . LEU A 1 96 ? 3.635 2.659 2.266 1.00 97.81 96 LEU A O 1
ATOM 810 N N . HIS A 1 97 ? 5.199 1.979 3.737 1.00 96.06 97 HIS A N 1
ATOM 811 C CA . HIS A 1 97 ? 5.067 0.557 3.424 1.00 96.06 97 HIS A CA 1
ATOM 812 C C . HIS A 1 97 ? 3.636 0.063 3.689 1.00 96.06 97 HIS A C 1
ATOM 814 O O . HIS A 1 97 ? 2.974 -0.420 2.772 1.00 96.06 97 HIS A O 1
ATOM 820 N N . VAL A 1 98 ? 3.105 0.281 4.895 1.00 97.44 98 VAL A N 1
ATOM 821 C CA . VAL A 1 98 ? 1.738 -0.148 5.240 1.00 97.44 98 VAL A CA 1
ATOM 822 C C . VAL A 1 98 ? 0.675 0.574 4.406 1.00 97.44 98 VAL A C 1
ATOM 824 O O . VAL A 1 98 ? -0.298 -0.046 3.975 1.00 97.44 98 VAL A O 1
ATOM 827 N N . ILE A 1 99 ? 0.858 1.868 4.120 1.00 98.50 99 ILE A N 1
ATOM 828 C CA . ILE A 1 99 ? -0.028 2.620 3.218 1.00 98.50 99 ILE A CA 1
ATOM 829 C C . ILE A 1 99 ? -0.043 1.972 1.831 1.00 98.50 99 ILE A C 1
ATOM 831 O O . ILE A 1 99 ? -1.117 1.752 1.279 1.00 98.50 99 ILE A O 1
ATOM 835 N N . THR A 1 100 ? 1.128 1.647 1.285 1.00 98.44 100 THR A N 1
ATOM 836 C CA . THR A 1 100 ? 1.267 1.036 -0.045 1.00 98.44 100 THR A CA 1
ATOM 837 C C . THR A 1 100 ? 0.626 -0.348 -0.078 1.00 98.44 100 THR A C 1
ATOM 839 O O . THR A 1 100 ? -0.152 -0.623 -0.986 1.00 98.44 100 THR A O 1
ATOM 842 N N . ALA A 1 101 ? 0.858 -1.177 0.945 1.00 97.81 101 ALA A N 1
ATOM 843 C CA . ALA A 1 101 ? 0.239 -2.496 1.059 1.00 97.81 101 ALA A CA 1
ATOM 844 C C . ALA A 1 101 ? -1.289 -2.380 1.115 1.00 97.81 101 ALA A C 1
ATOM 846 O O . ALA A 1 101 ? -1.993 -3.042 0.361 1.00 97.81 101 ALA A O 1
ATOM 847 N N . THR A 1 102 ? -1.809 -1.468 1.942 1.00 98.25 102 THR A N 1
ATOM 848 C CA . THR A 1 102 ? -3.254 -1.210 2.036 1.00 98.25 102 THR A CA 1
ATOM 849 C C . THR A 1 102 ? -3.839 -0.830 0.674 1.00 98.25 102 THR A C 1
ATOM 851 O O . THR A 1 102 ? -4.873 -1.362 0.284 1.00 98.25 102 THR A O 1
ATOM 854 N N . LEU A 1 103 ? -3.190 0.086 -0.055 1.00 98.44 103 LEU A N 1
ATOM 855 C CA . LEU A 1 103 ? -3.657 0.541 -1.368 1.00 98.44 103 LEU A CA 1
ATOM 856 C C . LEU A 1 103 ? -3.615 -0.574 -2.419 1.00 98.44 103 LEU A C 1
ATOM 858 O O . LEU A 1 103 ? -4.546 -0.666 -3.214 1.00 98.44 103 LEU A O 1
ATOM 862 N N . LEU A 1 104 ? -2.578 -1.420 -2.406 1.00 98.00 104 LEU A N 1
ATOM 863 C CA . LEU A 1 104 ? -2.479 -2.576 -3.297 1.00 98.00 104 LEU A CA 1
ATOM 864 C C . LEU A 1 104 ? -3.628 -3.554 -3.051 1.00 98.00 104 LEU A C 1
ATOM 866 O O . LEU A 1 104 ? -4.398 -3.833 -3.966 1.00 98.00 104 LEU A O 1
ATOM 870 N N . TYR A 1 105 ? -3.759 -4.055 -1.821 1.00 97.31 105 TYR A N 1
ATOM 871 C CA . TYR A 1 105 ? -4.704 -5.131 -1.520 1.00 97.31 105 TYR A CA 1
ATOM 872 C C . TYR A 1 105 ? -6.160 -4.670 -1.600 1.00 97.31 105 TYR A C 1
ATOM 874 O O . TYR A 1 105 ? -6.991 -5.382 -2.155 1.00 97.31 105 TYR A O 1
ATOM 882 N N . ASP A 1 106 ? -6.474 -3.449 -1.159 1.00 97.94 106 ASP A N 1
ATOM 883 C CA . ASP A 1 106 ? -7.805 -2.884 -1.399 1.00 97.94 106 ASP A CA 1
ATOM 884 C C . ASP A 1 106 ? -8.047 -2.609 -2.891 1.00 97.94 106 ASP A C 1
ATOM 886 O O . ASP A 1 106 ? -9.174 -2.744 -3.354 1.00 97.94 106 ASP A O 1
ATOM 890 N N . GLY A 1 107 ? -7.016 -2.238 -3.656 1.00 96.69 107 GLY A N 1
ATOM 891 C CA . GLY A 1 107 ? -7.123 -1.970 -5.089 1.00 96.69 107 GLY A CA 1
ATOM 892 C C . GLY A 1 107 ? -7.344 -3.213 -5.947 1.00 96.69 107 GLY A C 1
ATOM 893 O O . GLY A 1 107 ? -8.091 -3.142 -6.925 1.00 96.69 107 GLY A O 1
ATOM 894 N N . ILE A 1 108 ? -6.754 -4.350 -5.563 1.00 94.00 108 ILE A N 1
ATOM 895 C CA . ILE A 1 108 ? -6.972 -5.650 -6.216 1.00 94.00 108 ILE A CA 1
ATOM 896 C C . ILE A 1 108 ? -8.462 -6.017 -6.178 1.00 94.00 108 ILE A C 1
ATOM 898 O O . ILE A 1 108 ? -9.031 -6.383 -7.208 1.00 94.00 108 ILE A O 1
ATOM 902 N N . ASP A 1 109 ? -9.110 -5.841 -5.023 1.00 93.69 109 ASP A N 1
ATOM 903 C CA . ASP A 1 109 ? -10.543 -6.115 -4.849 1.00 93.69 109 ASP A CA 1
ATOM 904 C C . ASP A 1 109 ? -11.439 -4.942 -5.285 1.00 93.69 109 ASP A C 1
ATOM 906 O O . ASP A 1 109 ? -12.631 -5.108 -5.569 1.00 93.69 109 ASP A O 1
ATOM 910 N N . ASN A 1 110 ? -10.896 -3.723 -5.313 1.00 95.00 110 ASN A N 1
ATOM 911 C CA . ASN A 1 110 ? -11.630 -2.497 -5.591 1.00 95.00 110 ASN A CA 1
ATOM 912 C C . ASN A 1 110 ? -10.852 -1.549 -6.521 1.00 95.00 110 ASN A C 1
ATOM 914 O O . ASN A 1 110 ? -10.179 -0.627 -6.051 1.00 95.00 110 ASN A O 1
ATOM 918 N N . PRO A 1 111 ? -11.050 -1.670 -7.847 1.00 93.75 111 PRO A N 1
ATOM 919 C CA . PRO A 1 111 ? -10.393 -0.833 -8.853 1.00 93.75 111 PRO A CA 1
ATOM 920 C C . PRO A 1 111 ? -10.452 0.682 -8.601 1.00 93.75 111 PRO A C 1
ATOM 922 O O . PRO A 1 111 ? -9.525 1.403 -8.969 1.00 93.75 111 PRO A O 1
ATOM 925 N N . LYS A 1 112 ? -11.487 1.173 -7.896 1.00 94.62 112 LYS A N 1
ATOM 926 C CA . LYS A 1 112 ? -11.635 2.596 -7.541 1.00 94.62 112 LYS A CA 1
ATOM 927 C C . LYS A 1 112 ? -10.459 3.150 -6.741 1.00 94.62 112 LYS A C 1
ATOM 929 O O . LYS A 1 112 ? -10.263 4.363 -6.703 1.00 94.62 112 LYS A O 1
ATOM 934 N N . THR A 1 113 ? -9.709 2.298 -6.053 1.00 97.38 113 THR A N 1
ATOM 935 C CA . THR A 1 113 ? -8.523 2.719 -5.304 1.00 97.38 113 THR A CA 1
ATOM 936 C C . THR A 1 113 ? -7.408 3.132 -6.249 1.00 97.38 113 THR A C 1
ATOM 938 O O . THR A 1 113 ? -6.837 4.207 -6.068 1.00 97.38 113 THR A O 1
ATOM 941 N N . PHE A 1 114 ? -7.173 2.370 -7.317 1.00 96.25 114 PHE A N 1
ATOM 942 C CA . PHE A 1 114 ? -6.214 2.749 -8.350 1.00 96.25 114 PHE A CA 1
ATOM 943 C C . PHE A 1 114 ? -6.704 3.941 -9.180 1.00 96.25 114 PHE A C 1
ATOM 945 O O . PHE A 1 114 ? -5.904 4.830 -9.481 1.00 96.25 114 PHE A O 1
ATOM 952 N N . GLU A 1 115 ? -8.002 4.027 -9.485 1.00 94.94 115 GLU A N 1
ATOM 953 C CA . GLU A 1 115 ? -8.604 5.216 -10.121 1.00 94.94 115 GLU A CA 1
ATOM 954 C C . GLU A 1 115 ? -8.323 6.474 -9.297 1.00 94.94 115 GLU A C 1
ATOM 956 O O . GLU A 1 115 ? -7.771 7.452 -9.803 1.00 94.94 115 GLU A O 1
ATOM 961 N N . LEU A 1 116 ? -8.575 6.415 -7.987 1.00 96.81 116 LEU A N 1
ATOM 962 C CA . LEU A 1 116 ? -8.307 7.519 -7.072 1.00 96.81 116 LEU A CA 1
ATOM 963 C C . LEU A 1 116 ? -6.813 7.869 -6.980 1.00 96.81 116 LEU A C 1
ATOM 965 O O . LEU A 1 116 ? -6.466 9.041 -6.814 1.00 96.81 116 LEU A O 1
ATOM 969 N N . MET A 1 117 ? -5.925 6.874 -7.076 1.00 97.38 117 MET A N 1
ATOM 970 C CA . MET A 1 117 ? -4.478 7.095 -7.134 1.00 97.38 117 MET A CA 1
ATOM 971 C C . MET A 1 117 ? -4.079 7.880 -8.386 1.00 97.38 117 MET A C 1
ATOM 973 O O . MET A 1 117 ? -3.313 8.839 -8.269 1.00 97.38 117 MET A O 1
ATOM 977 N N . LEU A 1 118 ? -4.618 7.544 -9.564 1.00 93.12 118 LEU A N 1
ATOM 978 C CA . LEU A 1 118 ? -4.380 8.340 -10.775 1.00 93.12 118 LEU A CA 1
ATOM 979 C C . LEU A 1 118 ? -4.962 9.746 -10.644 1.00 93.12 118 LEU A C 1
ATOM 981 O O . LEU A 1 118 ? -4.254 10.722 -10.894 1.00 93.12 118 LEU A O 1
ATOM 985 N N . GLU A 1 119 ? -6.211 9.875 -10.194 1.00 93.75 119 GLU A N 1
ATOM 986 C CA . GLU A 1 119 ? -6.877 11.173 -10.019 1.00 93.75 119 GLU A CA 1
ATOM 987 C C . GLU A 1 119 ? -6.078 12.131 -9.123 1.00 93.75 119 GLU A C 1
ATOM 989 O O . GLU A 1 119 ? -6.029 13.333 -9.386 1.00 93.75 119 GLU A O 1
ATOM 994 N N . GLN A 1 120 ? -5.418 11.614 -8.082 1.00 95.12 120 GLN A N 1
ATOM 995 C CA . GLN A 1 120 ? -4.600 12.409 -7.157 1.00 95.12 120 GLN A CA 1
ATOM 996 C C . GLN A 1 120 ? -3.118 12.498 -7.547 1.00 95.12 120 GLN A C 1
ATOM 998 O O . GLN A 1 120 ? -2.312 12.975 -6.751 1.00 95.12 120 GLN A O 1
ATOM 1003 N N . ASN A 1 121 ? -2.748 12.083 -8.762 1.00 93.00 121 ASN A N 1
ATOM 1004 C CA . ASN A 1 121 ? -1.370 12.098 -9.268 1.00 93.00 121 ASN A CA 1
ATOM 1005 C C . ASN A 1 121 ? -0.385 11.265 -8.426 1.00 93.00 121 ASN A C 1
ATOM 1007 O O . ASN A 1 121 ? 0.807 11.566 -8.375 1.00 93.00 121 ASN A O 1
ATOM 1011 N N . ALA A 1 122 ? -0.861 10.193 -7.787 1.00 96.50 122 ALA A N 1
ATOM 1012 C CA . ALA A 1 122 ? -0.006 9.265 -7.047 1.00 96.50 122 ALA A CA 1
ATOM 1013 C C . ALA A 1 122 ? 0.919 8.454 -7.960 1.00 96.50 122 ALA A C 1
ATOM 1015 O O . ALA A 1 122 ? 1.953 7.984 -7.501 1.00 96.50 122 ALA A O 1
ATOM 1016 N N . PHE A 1 123 ? 0.597 8.343 -9.250 1.00 93.81 123 PHE A N 1
ATOM 1017 C CA . PHE A 1 123 ? 1.432 7.638 -10.219 1.00 93.81 123 PHE A CA 1
ATOM 1018 C C . PHE A 1 123 ? 2.826 8.256 -10.370 1.00 93.81 123 PHE A C 1
ATOM 1020 O O . PHE A 1 123 ? 3.819 7.545 -10.282 1.00 93.81 123 PHE A O 1
ATOM 1027 N N . ALA A 1 124 ? 2.929 9.584 -10.478 1.00 94.00 124 ALA A N 1
ATOM 1028 C CA . ALA A 1 124 ? 4.229 10.257 -10.532 1.00 94.00 124 ALA A CA 1
ATOM 1029 C C . ALA A 1 124 ? 5.082 9.957 -9.286 1.00 94.00 124 ALA A C 1
ATOM 1031 O O . ALA A 1 124 ? 6.264 9.634 -9.392 1.00 94.00 124 ALA A O 1
ATOM 1032 N N . ARG A 1 125 ? 4.456 9.983 -8.099 1.00 96.31 125 ARG A N 1
ATOM 1033 C CA . ARG A 1 125 ? 5.116 9.610 -6.841 1.00 96.31 125 ARG A CA 1
ATOM 1034 C C . ARG A 1 125 ? 5.548 8.143 -6.836 1.00 96.31 125 ARG A C 1
ATOM 1036 O O . ARG A 1 125 ? 6.625 7.850 -6.334 1.00 96.31 125 ARG A O 1
ATOM 1043 N N . LEU A 1 126 ? 4.728 7.240 -7.367 1.00 97.00 126 LEU A N 1
ATOM 1044 C CA . LEU A 1 126 ? 5.050 5.819 -7.469 1.00 97.00 126 LEU A CA 1
ATOM 1045 C C . LEU A 1 126 ? 6.308 5.595 -8.317 1.00 97.00 126 LEU A C 1
ATOM 1047 O O . LEU A 1 126 ? 7.212 4.894 -7.873 1.00 97.00 126 LEU A O 1
ATOM 1051 N N . ILE A 1 127 ? 6.410 6.247 -9.479 1.00 94.56 127 ILE A N 1
ATOM 1052 C CA . ILE A 1 127 ? 7.602 6.143 -10.333 1.00 94.56 127 ILE A CA 1
ATOM 1053 C C . ILE A 1 127 ? 8.836 6.744 -9.652 1.00 94.56 127 ILE A C 1
ATOM 1055 O O . ILE A 1 127 ? 9.902 6.131 -9.667 1.00 94.56 127 ILE A O 1
ATOM 1059 N N . ASP A 1 128 ? 8.700 7.894 -8.984 1.00 94.94 128 ASP A N 1
ATOM 1060 C CA . ASP A 1 128 ? 9.798 8.476 -8.202 1.00 94.94 128 ASP A CA 1
ATOM 1061 C C . ASP A 1 128 ? 10.302 7.513 -7.114 1.00 94.94 128 ASP A C 1
ATOM 1063 O O . ASP A 1 128 ? 11.509 7.413 -6.897 1.00 94.94 128 ASP A O 1
ATOM 1067 N N . LEU A 1 129 ? 9.399 6.779 -6.454 1.00 96.62 129 LEU A N 1
ATOM 1068 C CA . LEU A 1 129 ? 9.769 5.780 -5.451 1.00 96.62 129 LEU A CA 1
ATOM 1069 C C . LEU A 1 129 ? 10.504 4.584 -6.071 1.00 96.62 129 LEU A C 1
ATOM 1071 O O . LEU A 1 129 ? 11.535 4.172 -5.546 1.00 96.62 129 LEU A O 1
ATOM 1075 N N . ILE A 1 130 ? 9.997 4.058 -7.190 1.00 94.44 130 ILE A N 1
ATOM 1076 C CA . ILE A 1 130 ? 10.570 2.893 -7.884 1.00 94.44 130 ILE A CA 1
ATOM 1077 C C . ILE A 1 130 ? 11.954 3.202 -8.454 1.00 94.44 130 ILE A C 1
ATOM 1079 O O . ILE A 1 130 ? 12.811 2.326 -8.450 1.00 94.44 130 ILE A O 1
ATOM 1083 N N . TRP A 1 131 ? 12.174 4.422 -8.947 1.00 92.25 131 TRP A N 1
ATOM 1084 C CA . TRP A 1 131 ? 13.383 4.760 -9.697 1.00 92.25 131 TRP A CA 1
ATOM 1085 C C . TRP A 1 131 ? 14.350 5.662 -8.931 1.00 92.25 131 TRP A C 1
ATOM 1087 O O . TRP A 1 131 ? 15.523 5.336 -8.777 1.00 92.25 131 TRP A O 1
ATOM 1097 N N . LYS A 1 132 ? 13.882 6.810 -8.429 1.00 92.12 132 LYS A N 1
ATOM 1098 C CA . LYS A 1 132 ? 14.767 7.825 -7.828 1.00 92.12 132 LYS A CA 1
ATOM 1099 C C . LYS A 1 132 ? 15.140 7.487 -6.391 1.00 92.12 132 LYS A C 1
ATOM 1101 O O . LYS A 1 132 ? 16.251 7.780 -5.958 1.00 92.12 132 LYS A O 1
ATOM 1106 N N . ASP A 1 133 ? 14.214 6.882 -5.654 1.00 94.19 133 ASP A N 1
ATOM 1107 C CA . ASP A 1 133 ? 14.408 6.522 -4.250 1.00 94.19 133 ASP A CA 1
ATOM 1108 C C . ASP A 1 133 ? 14.809 5.049 -4.048 1.00 94.19 133 ASP A C 1
ATOM 1110 O O . ASP A 1 133 ? 14.992 4.658 -2.898 1.00 94.19 133 ASP A O 1
ATOM 1114 N N . VAL A 1 134 ? 15.017 4.251 -5.109 1.00 91.06 134 VAL A N 1
ATOM 1115 C CA . VAL A 1 134 ? 15.301 2.797 -5.034 1.00 91.06 134 VAL A CA 1
ATOM 1116 C C . VAL A 1 134 ? 16.395 2.435 -4.025 1.00 91.06 134 VAL A C 1
ATOM 1118 O O . VAL A 1 134 ? 16.231 1.524 -3.222 1.00 91.06 134 VAL A O 1
ATOM 1121 N N . THR A 1 135 ? 17.468 3.228 -3.970 1.00 89.88 135 THR A N 1
ATOM 1122 C CA . THR A 1 135 ? 18.611 3.029 -3.058 1.00 89.88 135 THR A CA 1
ATOM 1123 C C . THR A 1 135 ? 18.270 3.172 -1.571 1.00 89.88 135 THR A C 1
ATOM 1125 O O . THR A 1 135 ? 19.064 2.798 -0.711 1.00 89.88 135 THR A O 1
ATOM 1128 N N . ARG A 1 136 ? 17.105 3.742 -1.247 1.00 90.81 136 ARG A N 1
ATOM 1129 C CA . ARG A 1 136 ? 16.599 3.935 0.121 1.00 90.81 136 ARG A CA 1
ATOM 1130 C C . ARG A 1 136 ? 15.625 2.841 0.540 1.00 90.81 136 ARG A C 1
ATOM 1132 O O . ARG A 1 136 ? 15.187 2.843 1.692 1.00 90.81 136 ARG A O 1
ATOM 1139 N N . LEU A 1 137 ? 15.231 1.971 -0.386 1.00 89.94 137 LEU A N 1
ATOM 1140 C CA . LEU A 1 137 ? 14.210 0.958 -0.169 1.00 89.94 137 LEU A CA 1
ATOM 1141 C C . LEU A 1 137 ? 14.868 -0.397 0.081 1.00 89.94 137 LEU A C 1
ATOM 1143 O O . LEU A 1 137 ? 15.943 -0.694 -0.431 1.00 89.94 137 LEU A O 1
ATOM 1147 N N . ASN A 1 138 ? 14.201 -1.234 0.870 1.00 88.94 138 ASN A N 1
ATOM 1148 C CA . ASN A 1 138 ? 14.522 -2.656 0.879 1.00 88.94 138 ASN A CA 1
ATOM 1149 C C . ASN A 1 138 ? 13.829 -3.353 -0.305 1.00 88.94 138 ASN A C 1
ATOM 1151 O O . ASN A 1 138 ? 12.840 -2.842 -0.838 1.00 88.94 138 ASN A O 1
ATOM 1155 N N . PHE A 1 139 ? 14.339 -4.528 -0.682 1.00 87.25 139 PHE A N 1
ATOM 1156 C CA . PHE A 1 139 ? 13.832 -5.306 -1.818 1.00 87.25 139 PHE A CA 1
ATOM 1157 C C . PHE A 1 139 ? 12.327 -5.576 -1.736 1.00 87.25 139 PHE A C 1
ATOM 1159 O O . PHE A 1 139 ? 11.613 -5.363 -2.712 1.00 87.25 139 PHE A O 1
ATOM 1166 N N . GLY A 1 140 ? 11.832 -5.959 -0.558 1.00 89.44 140 GLY A N 1
ATOM 1167 C CA . GLY A 1 140 ? 10.415 -6.229 -0.334 1.00 89.44 140 GLY A CA 1
ATOM 1168 C C . GLY A 1 140 ? 9.501 -5.056 -0.635 1.00 89.44 140 GLY A C 1
ATOM 1169 O O . GLY A 1 140 ? 8.480 -5.187 -1.308 1.00 89.44 140 GLY A O 1
ATOM 1170 N N . PHE A 1 141 ? 9.885 -3.872 -0.167 1.00 93.38 141 PHE A N 1
ATOM 1171 C CA . PHE A 1 141 ? 9.088 -2.679 -0.387 1.00 93.38 141 PHE A CA 1
ATOM 1172 C C . PHE A 1 141 ? 9.173 -2.189 -1.839 1.00 93.38 141 PHE A C 1
ATOM 1174 O O . PHE A 1 141 ? 8.169 -1.744 -2.391 1.00 93.38 141 PHE A O 1
ATOM 1181 N N . HIS A 1 142 ? 10.332 -2.316 -2.492 1.00 93.56 142 HIS A N 1
ATOM 1182 C CA . HIS A 1 142 ? 10.442 -2.016 -3.924 1.00 93.56 142 HIS A CA 1
ATOM 1183 C C . HIS A 1 142 ? 9.590 -2.968 -4.774 1.00 93.56 142 HIS A C 1
ATOM 1185 O O . HIS A 1 142 ? 8.815 -2.503 -5.611 1.00 93.56 142 HIS A O 1
ATOM 1191 N N . LYS A 1 143 ? 9.609 -4.272 -4.469 1.00 92.62 143 LYS A N 1
ATOM 1192 C CA . LYS A 1 143 ? 8.716 -5.270 -5.073 1.00 92.62 143 LYS A CA 1
ATOM 1193 C C . LYS A 1 143 ? 7.243 -4.878 -4.934 1.00 92.62 143 LYS A C 1
ATOM 1195 O O . LYS A 1 143 ? 6.509 -4.894 -5.917 1.00 92.62 143 LYS A O 1
ATOM 1200 N N . LEU A 1 144 ? 6.818 -4.466 -3.741 1.00 95.31 144 LEU A N 1
ATOM 1201 C CA . LEU A 1 144 ? 5.443 -4.025 -3.496 1.00 95.31 144 LEU A CA 1
ATOM 1202 C C . LEU A 1 144 ? 5.049 -2.816 -4.365 1.00 95.31 144 LEU A C 1
ATOM 1204 O O . LEU A 1 144 ? 3.927 -2.743 -4.864 1.00 95.31 144 LEU A O 1
ATOM 1208 N N . LEU A 1 145 ? 5.959 -1.861 -4.572 1.00 97.00 145 LEU A N 1
ATOM 1209 C CA . LEU A 1 145 ? 5.714 -0.716 -5.457 1.00 97.00 145 LEU A CA 1
ATOM 1210 C C . LEU A 1 145 ? 5.582 -1.150 -6.923 1.00 97.00 145 LEU A C 1
ATOM 1212 O O . LEU A 1 145 ? 4.707 -0.645 -7.626 1.00 97.00 145 LEU A O 1
ATOM 1216 N N . LEU A 1 146 ? 6.402 -2.101 -7.378 1.00 94.31 146 LEU A N 1
ATOM 1217 C CA . LEU A 1 146 ? 6.283 -2.690 -8.716 1.00 94.31 146 LEU A CA 1
ATOM 1218 C C . LEU A 1 146 ? 4.938 -3.406 -8.902 1.00 94.31 146 LEU A C 1
ATOM 1220 O O . LEU A 1 146 ? 4.311 -3.260 -9.950 1.00 94.31 146 LEU A O 1
ATOM 1224 N N . GLU A 1 147 ? 4.451 -4.117 -7.883 1.00 94.19 147 GLU A N 1
ATOM 1225 C CA . GLU A 1 147 ? 3.124 -4.748 -7.903 1.00 94.19 147 GLU A CA 1
ATOM 1226 C C . GLU A 1 147 ? 2.002 -3.707 -8.020 1.00 94.19 147 GLU A C 1
ATOM 1228 O O . GLU A 1 147 ? 1.112 -3.856 -8.857 1.00 94.19 147 GLU A O 1
ATOM 1233 N N . VAL A 1 148 ? 2.072 -2.602 -7.266 1.00 96.38 148 VAL A N 1
ATOM 1234 C CA . VAL A 1 148 ? 1.129 -1.478 -7.423 1.00 96.38 148 VAL A CA 1
ATOM 1235 C C . VAL A 1 148 ? 1.195 -0.905 -8.835 1.00 96.38 148 VAL A C 1
ATOM 1237 O O . VAL A 1 148 ? 0.155 -0.650 -9.441 1.00 96.38 148 VAL A O 1
ATOM 1240 N N . PHE A 1 149 ? 2.396 -0.710 -9.381 1.00 94.19 149 PHE A N 1
ATOM 1241 C CA . PHE A 1 149 ? 2.570 -0.174 -10.728 1.00 94.19 149 PHE A CA 1
ATOM 1242 C C . PHE A 1 149 ? 1.938 -1.090 -11.781 1.00 94.19 149 PHE A C 1
ATOM 1244 O O . PHE A 1 149 ? 1.169 -0.621 -12.626 1.00 94.19 149 PHE A O 1
ATOM 1251 N N . TYR A 1 150 ? 2.195 -2.394 -11.685 1.00 91.62 150 TYR A N 1
ATOM 1252 C CA . TYR A 1 150 ? 1.591 -3.403 -12.546 1.00 91.62 150 TYR A CA 1
ATOM 1253 C C . TYR A 1 150 ? 0.059 -3.367 -12.477 1.00 91.62 150 TYR A C 1
ATOM 1255 O O . TYR A 1 150 ? -0.600 -3.240 -13.512 1.00 91.62 150 TYR A O 1
ATOM 1263 N N . GLU A 1 151 ? -0.512 -3.420 -11.270 1.00 90.88 151 GLU A N 1
ATOM 1264 C CA . GLU A 1 151 ? -1.964 -3.443 -11.074 1.00 90.88 151 GLU A CA 1
ATOM 1265 C C . GLU A 1 151 ? -2.633 -2.158 -11.576 1.00 90.88 151 GLU A C 1
ATOM 1267 O O . GLU A 1 151 ? -3.650 -2.220 -12.271 1.00 90.88 151 GLU A O 1
ATOM 1272 N N . MET A 1 152 ? -2.024 -0.992 -11.331 1.00 91.00 152 MET A N 1
ATOM 1273 C CA . MET A 1 152 ? -2.510 0.281 -11.870 1.00 91.00 152 MET A CA 1
ATOM 1274 C C . MET A 1 152 ? -2.557 0.277 -13.401 1.00 91.00 152 MET A C 1
ATOM 1276 O O . MET A 1 152 ? -3.534 0.756 -13.971 1.00 91.00 152 MET A O 1
ATOM 1280 N N . CYS A 1 153 ? -1.544 -0.275 -14.071 1.00 86.94 153 CYS A N 1
ATOM 1281 C CA . CYS A 1 153 ? -1.509 -0.337 -15.535 1.00 86.94 153 CYS A CA 1
ATOM 1282 C C . CYS A 1 153 ? -2.462 -1.388 -16.113 1.00 86.94 153 CYS A C 1
ATOM 1284 O O . CYS A 1 153 ? -2.996 -1.207 -17.205 1.00 86.94 153 CYS A O 1
ATOM 1286 N N . ARG A 1 154 ? -2.688 -2.483 -15.380 1.00 85.88 154 ARG A N 1
ATOM 1287 C CA . ARG A 1 154 ? -3.616 -3.553 -15.766 1.00 85.88 154 ARG A CA 1
ATOM 1288 C C . ARG A 1 154 ? -5.074 -3.095 -15.700 1.00 85.88 154 ARG A C 1
ATOM 1290 O O . ARG A 1 154 ? -5.884 -3.489 -16.534 1.00 85.88 154 ARG A O 1
ATOM 1297 N N . ILE A 1 155 ? -5.419 -2.301 -14.689 1.00 83.38 155 ILE A N 1
ATOM 1298 C CA . ILE A 1 155 ? -6.811 -1.967 -14.358 1.00 83.38 155 ILE A CA 1
ATOM 1299 C C . ILE A 1 155 ? -7.335 -0.764 -15.145 1.00 83.38 155 ILE A C 1
ATOM 1301 O O . ILE A 1 155 ? -8.531 -0.686 -15.426 1.00 83.38 155 ILE A O 1
ATOM 1305 N N . GLN A 1 156 ? -6.468 0.172 -15.523 1.00 78.38 156 GLN A N 1
ATOM 1306 C CA . GLN A 1 156 ? -6.886 1.438 -16.118 1.00 78.38 156 GLN A CA 1
ATOM 1307 C C . GLN A 1 156 ? -5.841 1.997 -17.079 1.00 78.38 156 GLN A C 1
ATOM 1309 O O . GLN A 1 156 ? -4.637 1.819 -16.909 1.00 78.38 156 GLN A O 1
ATOM 1314 N N . LYS A 1 157 ? -6.316 2.726 -18.093 1.00 82.44 157 LYS A N 1
ATOM 1315 C CA . LYS A 1 157 ? -5.431 3.421 -19.030 1.00 82.44 157 LYS A CA 1
ATOM 1316 C C . LYS A 1 157 ? -4.755 4.598 -18.338 1.00 82.44 157 LYS A C 1
ATOM 1318 O O . LYS A 1 157 ? -5.427 5.440 -17.741 1.00 82.44 157 LYS A O 1
ATOM 1323 N N . LEU A 1 158 ? -3.439 4.679 -18.488 1.00 83.12 158 LEU A N 1
ATOM 1324 C CA . LEU A 1 158 ? -2.661 5.828 -18.045 1.00 83.12 158 LEU A CA 1
ATOM 1325 C C . LEU A 1 158 ? -3.015 7.072 -18.869 1.00 83.12 158 LEU A C 1
ATOM 1327 O O . LEU A 1 158 ? -3.362 6.986 -20.051 1.00 83.12 158 LEU A O 1
ATOM 1331 N N . ARG A 1 159 ? -2.929 8.245 -18.238 1.00 83.62 159 ARG A N 1
ATOM 1332 C CA . ARG A 1 159 ? -3.104 9.532 -18.924 1.00 83.62 159 ARG A CA 1
ATOM 1333 C C . ARG A 1 159 ? -1.832 9.841 -19.716 1.00 83.62 159 ARG A C 1
ATOM 1335 O O . ARG A 1 159 ? -0.754 9.399 -19.334 1.00 83.62 159 ARG A O 1
ATOM 1342 N N . SER A 1 160 ? -1.925 10.660 -20.764 1.00 82.00 160 SER A N 1
ATOM 1343 C CA . SER A 1 160 ? -0.755 11.041 -21.578 1.00 82.00 160 SER A CA 1
ATOM 1344 C C . SER A 1 160 ? 0.401 11.588 -20.733 1.00 82.00 160 SER A C 1
ATOM 1346 O O . SER A 1 160 ? 1.527 11.137 -20.881 1.00 82.00 160 SER A O 1
ATOM 1348 N N . GLN A 1 161 ? 0.100 12.455 -19.763 1.00 83.69 161 GLN A N 1
ATOM 1349 C CA . GLN A 1 161 ? 1.087 12.991 -18.817 1.00 83.69 161 GLN A CA 1
ATOM 1350 C C . GLN A 1 161 ? 1.780 11.922 -17.952 1.00 83.69 161 GLN A C 1
ATOM 1352 O O . GLN A 1 161 ? 2.904 12.130 -17.520 1.00 83.69 161 GLN A O 1
ATOM 1357 N N . ASP A 1 162 ? 1.111 10.802 -17.658 1.00 83.44 162 ASP A N 1
ATOM 1358 C CA . ASP A 1 162 ? 1.684 9.718 -16.855 1.00 83.44 162 ASP A CA 1
ATOM 1359 C C . ASP A 1 162 ? 2.562 8.816 -17.733 1.00 83.44 162 ASP A C 1
ATOM 1361 O O . ASP A 1 162 ? 3.602 8.344 -17.285 1.00 83.44 162 ASP A O 1
ATOM 1365 N N . LEU A 1 163 ? 2.183 8.623 -19.002 1.00 82.06 163 LEU A N 1
ATOM 1366 C CA . LEU A 1 163 ? 3.011 7.931 -19.995 1.00 82.06 163 LEU A CA 1
ATOM 1367 C C . LEU A 1 163 ? 4.305 8.700 -20.289 1.00 82.06 163 LEU A C 1
ATOM 1369 O O . LEU A 1 163 ? 5.352 8.085 -20.427 1.00 82.06 163 LEU A O 1
ATOM 1373 N N . GLU A 1 164 ? 4.263 10.034 -20.311 1.00 82.38 164 GLU A N 1
ATOM 1374 C CA . GLU A 1 164 ? 5.456 10.881 -20.485 1.00 82.38 164 GLU A CA 1
ATOM 1375 C C . GLU A 1 164 ? 6.504 10.707 -19.370 1.00 82.38 164 GLU A C 1
ATOM 1377 O O . GLU A 1 164 ? 7.678 11.023 -19.577 1.00 82.38 164 GLU A O 1
ATOM 1382 N N . ILE A 1 165 ? 6.097 10.208 -18.195 1.00 81.00 165 ILE A N 1
ATOM 1383 C CA . ILE A 1 165 ? 6.996 9.886 -17.074 1.00 81.00 165 ILE A CA 1
ATOM 1384 C C . ILE A 1 165 ? 7.732 8.563 -17.331 1.00 81.00 165 ILE A C 1
ATOM 1386 O O . ILE A 1 165 ? 8.871 8.399 -16.894 1.00 81.00 165 ILE A O 1
ATOM 1390 N N . LEU A 1 166 ? 7.105 7.631 -18.054 1.00 80.38 166 LEU A N 1
ATOM 1391 C CA . LEU A 1 166 ? 7.666 6.329 -18.419 1.00 80.38 166 LEU A CA 1
ATOM 1392 C C . LEU A 1 166 ? 8.608 6.469 -19.622 1.00 80.38 166 LEU A C 1
ATOM 1394 O O . LEU A 1 166 ? 8.362 5.934 -20.699 1.00 80.38 166 LEU A O 1
ATOM 1398 N N . GLN A 1 167 ? 9.679 7.240 -19.442 1.00 77.50 167 GLN A N 1
ATOM 1399 C CA . GLN A 1 167 ? 10.694 7.449 -20.471 1.00 77.50 167 GLN A CA 1
ATOM 1400 C C . GLN A 1 167 ? 11.607 6.229 -20.620 1.00 77.50 167 GLN A C 1
ATOM 1402 O O . GLN A 1 167 ? 11.688 5.374 -19.736 1.00 77.50 167 GLN A O 1
ATOM 1407 N N . ASP A 1 168 ? 12.351 6.191 -21.722 1.00 77.75 168 ASP A N 1
ATOM 1408 C CA . ASP A 1 168 ? 13.270 5.097 -22.051 1.00 77.75 168 ASP A CA 1
ATOM 1409 C C . ASP A 1 168 ? 14.270 4.790 -20.929 1.00 77.75 168 ASP A C 1
ATOM 1411 O O . ASP A 1 168 ? 14.564 3.626 -20.675 1.00 77.75 168 ASP A O 1
ATOM 1415 N N . ASP A 1 169 ? 14.737 5.813 -20.209 1.00 84.88 169 ASP A N 1
ATOM 1416 C CA . ASP A 1 169 ? 15.670 5.653 -19.089 1.00 84.88 169 ASP A CA 1
ATOM 1417 C C . ASP A 1 169 ? 15.054 4.896 -17.905 1.00 84.88 169 ASP A C 1
ATOM 1419 O O . ASP A 1 169 ? 15.742 4.122 -17.242 1.00 84.88 169 ASP A O 1
ATOM 1423 N N . PHE A 1 170 ? 13.753 5.070 -17.652 1.00 85.62 170 PHE A N 1
ATOM 1424 C CA . PHE A 1 170 ? 13.049 4.315 -16.616 1.00 85.62 170 PHE A CA 1
ATOM 1425 C C . PHE A 1 170 ? 12.945 2.834 -16.997 1.00 85.62 170 PHE A C 1
ATOM 1427 O O . PHE A 1 170 ? 13.212 1.953 -16.184 1.00 85.62 170 PHE A O 1
ATOM 1434 N N . ILE A 1 171 ? 12.602 2.555 -18.254 1.00 83.44 171 ILE A N 1
ATOM 1435 C CA . ILE A 1 171 ? 12.492 1.186 -18.771 1.00 83.44 171 ILE A CA 1
ATOM 1436 C C . ILE A 1 171 ? 13.861 0.508 -18.781 1.00 83.44 171 ILE A C 1
ATOM 1438 O O . ILE A 1 171 ? 13.990 -0.636 -18.347 1.00 83.44 171 ILE A O 1
ATOM 1442 N N . LYS A 1 172 ? 14.895 1.235 -19.209 1.00 85.25 172 LYS A N 1
ATOM 1443 C CA . LYS A 1 172 ? 16.278 0.771 -19.173 1.00 85.25 172 LYS A CA 1
ATOM 1444 C C . LYS A 1 172 ? 16.716 0.446 -17.748 1.00 85.25 172 LYS A C 1
ATOM 1446 O O . LYS A 1 172 ? 17.289 -0.612 -17.533 1.00 85.25 172 LYS A O 1
ATOM 1451 N N . HIS A 1 173 ? 16.385 1.301 -16.782 1.00 87.19 173 HIS A N 1
ATOM 1452 C CA . HIS A 1 173 ? 16.676 1.041 -15.377 1.00 87.19 173 HIS A CA 1
ATOM 1453 C C . HIS A 1 173 ? 16.041 -0.270 -14.888 1.00 87.19 173 HIS A C 1
ATOM 1455 O O . HIS A 1 173 ? 16.713 -1.065 -14.240 1.00 87.19 173 HIS A O 1
ATOM 1461 N N . LEU A 1 174 ? 14.774 -0.538 -15.226 1.00 86.62 174 LEU A N 1
ATOM 1462 C CA . LEU A 1 174 ? 14.121 -1.800 -14.860 1.00 86.62 174 LEU A CA 1
ATOM 1463 C C . LEU A 1 174 ? 14.803 -3.022 -15.495 1.00 86.62 17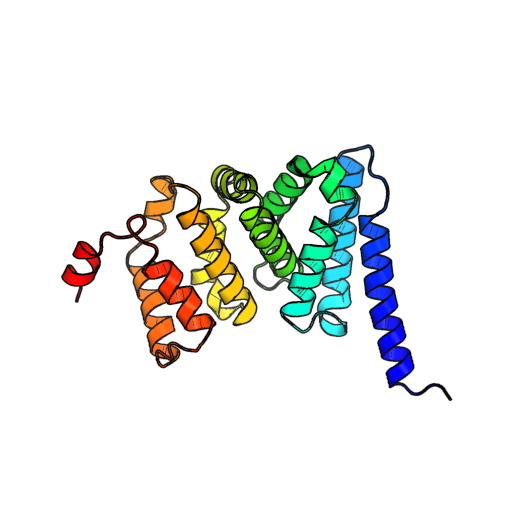4 LEU A C 1
ATOM 1465 O O . LEU A 1 174 ? 14.962 -4.042 -14.829 1.00 86.62 174 LEU A O 1
ATOM 1469 N N . LEU A 1 175 ? 15.224 -2.921 -16.757 1.00 83.69 175 LEU A N 1
ATOM 1470 C CA . LEU A 1 175 ? 15.962 -3.989 -17.438 1.00 83.69 175 LEU A CA 1
ATOM 1471 C C . LEU A 1 175 ? 17.323 -4.246 -16.779 1.00 83.69 175 LEU A C 1
ATOM 1473 O O . LEU A 1 175 ? 17.638 -5.393 -16.477 1.00 83.69 175 LEU A O 1
ATOM 1477 N N . GLU A 1 176 ? 18.076 -3.186 -16.477 1.00 86.62 176 GLU A N 1
ATOM 1478 C CA . GLU A 1 176 ? 19.358 -3.273 -15.766 1.00 86.62 176 GLU A CA 1
ATOM 1479 C C . GLU A 1 176 ? 19.189 -3.964 -14.397 1.00 86.62 176 GLU A C 1
ATOM 1481 O O . GLU A 1 176 ? 20.006 -4.803 -14.031 1.00 86.62 176 GLU A O 1
ATOM 1486 N N . GLN A 1 177 ? 18.095 -3.702 -13.668 1.00 84.00 177 GLN A N 1
ATOM 1487 C CA . GLN A 1 177 ? 17.809 -4.381 -12.394 1.00 84.00 177 GLN A CA 1
ATOM 1488 C C . GLN A 1 177 ? 17.567 -5.894 -12.542 1.00 84.00 177 GLN A C 1
ATOM 1490 O O . GLN A 1 177 ? 18.011 -6.664 -11.692 1.00 84.00 177 GLN A O 1
ATOM 1495 N N . VAL A 1 178 ? 16.896 -6.341 -13.611 1.00 80.50 178 VAL A N 1
ATOM 1496 C CA . VAL A 1 178 ? 16.693 -7.781 -13.882 1.00 80.50 178 VAL A CA 1
ATOM 1497 C C . VAL A 1 178 ? 18.016 -8.464 -14.232 1.00 80.50 178 VAL A C 1
ATOM 1499 O O . VAL A 1 178 ? 18.271 -9.591 -13.801 1.00 80.50 178 VAL A O 1
ATOM 1502 N N . GLU A 1 179 ? 18.869 -7.785 -15.001 1.00 80.75 179 GLU A N 1
ATOM 1503 C CA . GLU A 1 179 ? 20.193 -8.287 -15.381 1.00 80.75 179 GLU A CA 1
ATOM 1504 C C . GLU A 1 179 ? 21.134 -8.392 -14.171 1.00 80.75 179 GLU A C 1
ATOM 1506 O O . GLU A 1 179 ? 21.802 -9.414 -13.996 1.00 80.75 179 GLU A O 1
ATOM 1511 N N . GLU A 1 180 ? 21.150 -7.379 -13.298 1.00 78.81 180 GLU A N 1
ATOM 1512 C CA . GLU A 1 180 ? 21.912 -7.386 -12.040 1.00 78.81 180 GLU A CA 1
ATOM 1513 C C . GLU A 1 180 ? 21.455 -8.501 -11.088 1.00 78.81 180 GLU A C 1
ATOM 1515 O O . GLU A 1 180 ? 22.285 -9.120 -10.418 1.00 78.81 180 GLU A O 1
ATOM 1520 N N . GLY A 1 181 ? 20.153 -8.807 -11.070 1.00 68.94 181 GLY A N 1
ATOM 1521 C CA . GLY A 1 181 ? 19.552 -9.910 -10.311 1.00 68.94 181 GLY A CA 1
ATOM 1522 C C . GLY A 1 181 ? 19.850 -11.309 -10.865 1.00 68.94 181 GLY A C 1
ATOM 1523 O O . GLY A 1 181 ? 19.271 -12.290 -10.402 1.00 68.94 181 GLY A O 1
ATOM 1524 N N . GLY A 1 182 ? 20.717 -11.426 -11.877 1.00 64.44 182 GLY A N 1
ATOM 1525 C CA . GLY A 1 182 ? 21.098 -12.697 -12.493 1.00 64.44 182 GLY A CA 1
ATOM 1526 C C . GLY A 1 182 ? 20.025 -13.313 -13.394 1.00 64.44 182 GLY A C 1
ATOM 1527 O O . GLY A 1 182 ? 20.226 -14.421 -13.891 1.00 64.44 182 GLY A O 1
ATOM 1528 N N . GLY A 1 183 ? 18.905 -12.616 -13.619 1.00 62.78 183 GLY A N 1
ATOM 1529 C CA . GLY A 1 183 ? 17.822 -13.067 -14.490 1.00 62.78 183 GLY A CA 1
ATOM 1530 C C . GLY A 1 183 ? 17.145 -14.365 -14.047 1.00 62.78 183 GLY A C 1
ATOM 1531 O O . GLY A 1 183 ? 16.583 -15.055 -14.896 1.00 62.78 183 GLY A O 1
ATOM 1532 N N . ASP A 1 184 ? 17.215 -14.720 -12.758 1.00 72.06 184 ASP A N 1
ATOM 1533 C CA . ASP A 1 184 ? 16.546 -15.913 -12.232 1.00 72.06 184 ASP A CA 1
ATOM 1534 C C . ASP A 1 184 ? 15.019 -15.759 -12.388 1.00 72.06 184 ASP A C 1
ATOM 1536 O O . ASP A 1 184 ? 14.440 -14.851 -11.778 1.00 72.06 184 ASP A O 1
ATOM 1540 N N . PRO A 1 185 ? 14.356 -16.594 -13.215 1.00 64.56 185 PRO A N 1
ATOM 1541 C CA . PRO A 1 185 ? 12.916 -16.513 -13.431 1.00 64.56 185 PRO A CA 1
ATOM 1542 C C . PRO A 1 185 ? 12.097 -16.954 -12.211 1.00 64.56 185 PRO A C 1
ATOM 1544 O O . PRO A 1 185 ? 10.914 -16.615 -12.141 1.00 64.56 185 PRO A O 1
ATOM 1547 N N . ASP A 1 186 ? 12.701 -17.683 -11.267 1.00 73.12 186 ASP A N 1
ATOM 1548 C CA . ASP A 1 186 ? 12.053 -18.114 -10.027 1.00 73.12 186 ASP A CA 1
ATOM 1549 C C . ASP A 1 186 ? 12.182 -17.066 -8.904 1.00 73.12 186 ASP A C 1
ATOM 1551 O O . ASP A 1 186 ? 11.532 -17.203 -7.863 1.00 73.12 186 ASP A O 1
ATOM 1555 N N . ASP A 1 187 ? 12.957 -15.989 -9.108 1.00 80.62 187 ASP 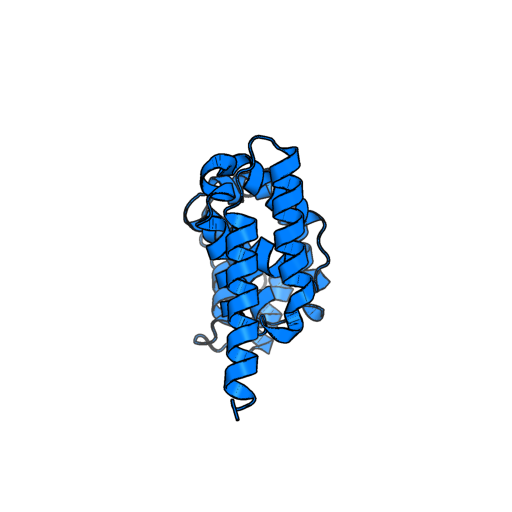A N 1
ATOM 1556 C CA . ASP A 1 187 ? 13.040 -14.865 -8.172 1.00 80.62 187 ASP A CA 1
ATOM 1557 C C . ASP A 1 187 ? 11.755 -14.008 -8.238 1.00 80.62 187 ASP A C 1
ATOM 1559 O O . ASP A 1 187 ? 11.474 -13.367 -9.262 1.00 80.62 187 ASP A O 1
ATOM 1563 N N . PRO A 1 188 ? 10.972 -13.921 -7.140 1.00 81.69 188 PRO A N 1
ATOM 1564 C CA . PRO A 1 188 ? 9.762 -13.105 -7.089 1.00 81.69 188 PRO A CA 1
ATOM 1565 C C . PRO A 1 188 ? 9.982 -11.619 -7.403 1.00 81.69 188 PRO A C 1
ATOM 1567 O O . PRO A 1 188 ? 9.029 -10.948 -7.804 1.00 81.69 188 PRO A O 1
ATOM 1570 N N . TYR A 1 189 ? 11.191 -11.090 -7.194 1.00 82.31 189 TYR A N 1
ATOM 1571 C CA . TYR A 1 189 ? 11.552 -9.711 -7.517 1.00 82.31 189 TYR A CA 1
ATOM 1572 C C . TYR A 1 189 ? 11.722 -9.513 -9.027 1.00 82.31 189 TYR A C 1
ATOM 1574 O O . TYR A 1 189 ? 11.033 -8.674 -9.614 1.00 82.31 189 TYR A O 1
ATOM 1582 N N . ASN A 1 190 ? 12.541 -10.345 -9.682 1.00 82.00 190 ASN A N 1
ATOM 1583 C CA . ASN A 1 190 ? 12.700 -10.327 -11.141 1.00 82.00 190 ASN A CA 1
ATOM 1584 C C . ASN A 1 190 ? 11.355 -10.545 -11.840 1.00 82.00 190 ASN A C 1
ATOM 1586 O O . ASN A 1 190 ? 11.015 -9.836 -12.788 1.00 82.00 190 ASN A O 1
ATOM 1590 N N . TYR A 1 191 ? 10.540 -11.468 -11.325 1.00 81.50 191 TYR A N 1
ATOM 1591 C CA . TYR A 1 191 ? 9.204 -11.723 -11.851 1.00 81.50 191 TYR A CA 1
ATOM 1592 C C . TYR A 1 191 ? 8.281 -10.496 -11.765 1.00 81.50 191 TYR A C 1
ATOM 1594 O O . TYR A 1 191 ? 7.516 -10.240 -12.698 1.00 81.50 191 TYR A O 1
ATOM 1602 N N . ALA A 1 192 ? 8.357 -9.705 -10.687 1.00 83.00 192 ALA A N 1
ATOM 1603 C CA . ALA A 1 192 ? 7.589 -8.465 -10.560 1.00 83.00 192 ALA A CA 1
ATOM 1604 C C . ALA A 1 192 ? 8.010 -7.420 -11.608 1.00 83.00 192 ALA A C 1
ATOM 1606 O O . ALA A 1 192 ? 7.147 -6.793 -12.227 1.00 83.00 192 ALA A O 1
ATOM 1607 N N . ILE A 1 193 ? 9.314 -7.279 -11.871 1.00 82.94 193 ILE A N 1
ATOM 1608 C CA . ILE A 1 193 ? 9.822 -6.365 -12.905 1.00 82.94 193 ILE A CA 1
ATOM 1609 C C . ILE A 1 193 ? 9.410 -6.837 -14.304 1.00 82.94 193 ILE A C 1
ATOM 1611 O O . ILE A 1 193 ? 8.886 -6.055 -15.098 1.00 82.94 193 ILE A O 1
ATOM 1615 N N . VAL A 1 194 ? 9.578 -8.126 -14.607 1.00 81.94 194 VAL A N 1
ATOM 1616 C CA . VAL A 1 194 ? 9.179 -8.701 -15.900 1.00 81.94 194 VAL A CA 1
ATOM 1617 C C . VAL A 1 194 ? 7.682 -8.521 -16.132 1.00 81.94 194 VAL A C 1
ATOM 1619 O O . VAL A 1 194 ? 7.282 -8.118 -17.219 1.00 81.94 194 VAL A O 1
ATOM 1622 N N . LYS A 1 195 ? 6.840 -8.741 -15.116 1.00 82.50 195 LYS A N 1
ATOM 1623 C CA . LYS A 1 195 ? 5.396 -8.478 -15.206 1.00 82.50 195 LYS A CA 1
ATOM 1624 C C . LYS A 1 195 ? 5.087 -7.045 -15.612 1.00 82.50 195 LYS A C 1
ATOM 1626 O O . LYS A 1 195 ? 4.220 -6.832 -16.454 1.00 82.50 195 LYS A O 1
ATOM 1631 N N . VAL A 1 196 ? 5.780 -6.077 -15.019 1.00 82.69 196 VAL A N 1
ATOM 1632 C CA . VAL A 1 196 ? 5.639 -4.658 -15.357 1.00 82.69 196 VAL A CA 1
ATOM 1633 C C . VAL A 1 196 ? 6.023 -4.397 -16.815 1.00 82.69 196 VAL A C 1
ATOM 1635 O O . VAL A 1 196 ? 5.281 -3.719 -17.522 1.00 82.69 196 VAL A O 1
ATOM 1638 N N . LEU A 1 197 ? 7.144 -4.959 -17.273 1.00 79.56 197 LEU A N 1
ATOM 1639 C CA . LEU A 1 197 ? 7.652 -4.772 -18.635 1.00 79.56 197 LEU A CA 1
ATOM 1640 C C . LEU A 1 197 ? 6.775 -5.449 -19.698 1.00 79.56 197 LEU A C 1
ATOM 1642 O O . LEU A 1 197 ? 6.593 -4.908 -20.785 1.00 79.56 197 LEU A O 1
ATOM 1646 N N . VAL A 1 198 ? 6.241 -6.632 -19.388 1.00 73.94 198 VAL A N 1
ATOM 1647 C CA . VAL A 1 198 ? 5.491 -7.475 -20.330 1.00 73.94 198 VAL A CA 1
ATOM 1648 C C . VAL A 1 198 ? 4.010 -7.114 -20.386 1.00 73.94 198 VAL A C 1
ATOM 1650 O O . VAL A 1 198 ? 3.371 -7.467 -21.374 1.00 73.94 198 VAL A O 1
ATOM 1653 N N . ASN A 1 199 ? 3.458 -6.433 -19.368 1.00 66.62 199 ASN A N 1
ATOM 1654 C CA . ASN A 1 199 ? 2.016 -6.205 -19.236 1.00 66.62 199 ASN A CA 1
ATOM 1655 C C . ASN A 1 199 ? 1.392 -5.751 -20.568 1.00 66.62 199 ASN A C 1
ATOM 1657 O O . ASN A 1 199 ? 1.646 -4.656 -21.080 1.00 66.62 199 ASN A O 1
ATOM 1661 N N . GLU A 1 200 ? 0.635 -6.678 -21.152 1.00 47.41 200 GLU A N 1
ATOM 1662 C CA . GLU A 1 200 ? 0.408 -6.769 -22.586 1.00 47.41 200 GLU A CA 1
ATOM 1663 C C . GLU A 1 200 ? -0.394 -5.561 -23.112 1.00 47.41 200 GLU A C 1
ATOM 1665 O O . GLU A 1 200 ? -1.502 -5.277 -22.660 1.00 47.41 200 GLU A O 1
ATOM 1670 N N . ASN A 1 201 ? 0.146 -4.897 -24.143 1.00 46.34 201 ASN A N 1
ATOM 1671 C CA . ASN A 1 201 ? -0.501 -3.917 -25.040 1.00 46.34 201 ASN A CA 1
ATOM 1672 C C . ASN A 1 201 ? -0.655 -2.446 -24.590 1.00 46.34 201 ASN A C 1
ATOM 1674 O O . ASN A 1 201 ? -1.264 -1.674 -25.334 1.00 46.34 201 ASN A O 1
ATOM 1678 N N . GLY A 1 202 ? -0.122 -2.016 -23.440 1.00 49.81 202 GLY A N 1
ATOM 1679 C CA . GLY A 1 202 ? -0.389 -0.657 -22.926 1.00 49.81 202 GLY A CA 1
ATOM 1680 C C . GLY A 1 202 ? 0.794 0.308 -22.821 1.00 49.81 202 GLY A C 1
ATOM 1681 O O . GLY A 1 202 ? 0.639 1.483 -23.149 1.00 49.81 202 GLY A O 1
ATOM 1682 N N . ILE A 1 203 ? 1.942 -0.158 -22.321 1.00 53.09 203 ILE A N 1
ATOM 1683 C CA . ILE A 1 203 ? 3.035 0.736 -21.897 1.00 53.09 203 ILE A CA 1
ATOM 1684 C C . ILE A 1 203 ? 4.087 0.902 -22.999 1.00 53.09 203 ILE A C 1
ATOM 1686 O O . ILE A 1 203 ? 4.555 2.012 -23.221 1.00 53.09 203 ILE A O 1
ATOM 1690 N N . LEU A 1 204 ? 4.393 -0.170 -23.737 1.00 50.16 204 LEU A N 1
ATOM 1691 C CA . LEU A 1 204 ? 5.268 -0.160 -24.909 1.00 50.16 204 LEU A CA 1
ATOM 1692 C C . LEU A 1 204 ? 4.783 -1.229 -25.901 1.00 50.16 204 LEU A C 1
ATOM 1694 O O . LEU A 1 204 ? 4.671 -2.398 -25.522 1.00 50.16 204 LEU A O 1
ATOM 1698 N N . PRO A 1 205 ? 4.481 -0.901 -27.168 1.00 49.41 205 PRO A N 1
ATOM 1699 C CA . PRO A 1 205 ? 4.316 -1.936 -28.177 1.00 49.41 205 PRO A CA 1
ATOM 1700 C C . PRO A 1 205 ? 5.654 -2.673 -28.343 1.00 49.41 205 PRO A C 1
ATOM 1702 O O . PRO A 1 205 ? 6.679 -2.041 -28.582 1.00 49.41 205 PRO A O 1
ATOM 1705 N N . MET A 1 206 ? 5.644 -4.010 -28.267 1.00 41.47 206 MET A N 1
ATOM 1706 C CA . MET A 1 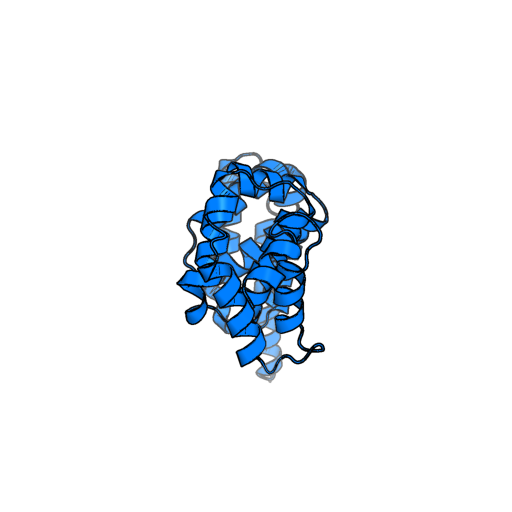206 ? 6.817 -4.898 -28.449 1.00 41.47 206 MET A CA 1
ATOM 1707 C C . MET A 1 206 ? 7.716 -4.520 -29.643 1.00 41.47 206 MET A C 1
ATOM 1709 O O . MET A 1 206 ? 8.921 -4.751 -29.629 1.00 41.47 206 MET A O 1
ATOM 1713 N N . ASN A 1 207 ? 7.136 -3.895 -30.666 1.00 40.53 207 ASN A N 1
ATOM 1714 C CA . ASN A 1 207 ? 7.814 -3.432 -31.872 1.00 40.53 207 ASN A CA 1
ATOM 1715 C C . ASN A 1 207 ? 8.863 -2.333 -31.600 1.00 40.53 207 ASN A C 1
ATOM 1717 O O . ASN A 1 207 ? 9.846 -2.247 -32.330 1.00 40.53 207 ASN A O 1
ATOM 1721 N N . GLU A 1 208 ? 8.676 -1.502 -30.570 1.00 43.22 208 GLU A N 1
ATOM 1722 C CA . GLU A 1 208 ? 9.629 -0.448 -30.186 1.00 43.22 208 GLU A CA 1
ATOM 1723 C C . GLU A 1 208 ? 10.757 -0.967 -29.287 1.00 43.22 208 GLU A C 1
ATOM 1725 O O . GLU A 1 208 ? 11.867 -0.444 -29.350 1.00 43.22 208 GLU A O 1
ATOM 1730 N N . LEU A 1 209 ? 10.511 -2.032 -28.516 1.00 42.22 209 LEU A N 1
ATOM 1731 C CA . LEU A 1 209 ? 11.545 -2.730 -27.744 1.00 42.22 209 LEU A CA 1
ATOM 1732 C C . LEU A 1 209 ? 12.538 -3.440 -28.671 1.00 42.22 209 LEU A C 1
ATOM 1734 O O . LEU A 1 209 ? 13.742 -3.283 -28.513 1.00 42.22 209 LEU A O 1
ATOM 1738 N N . VAL A 1 210 ? 12.051 -4.148 -29.695 1.00 40.69 210 VAL A N 1
ATOM 1739 C CA . VAL A 1 210 ? 12.911 -4.872 -30.653 1.00 40.69 210 VAL A CA 1
ATOM 1740 C C . VAL A 1 210 ? 13.683 -3.927 -31.584 1.00 40.69 210 VAL A C 1
ATOM 1742 O O . VAL A 1 210 ? 14.718 -4.307 -32.108 1.00 40.69 210 VAL A O 1
ATOM 1745 N N . ALA A 1 211 ? 13.221 -2.691 -31.787 1.00 40.38 211 ALA A N 1
ATOM 1746 C CA . ALA A 1 211 ? 13.932 -1.702 -32.603 1.00 40.38 211 ALA A CA 1
ATOM 1747 C C . ALA A 1 211 ? 15.079 -0.985 -31.859 1.00 40.38 211 ALA A C 1
ATOM 1749 O O . ALA A 1 211 ? 15.825 -0.226 -32.480 1.00 40.38 211 ALA A O 1
ATOM 1750 N N . ARG A 1 212 ? 15.191 -1.177 -30.538 1.00 41.88 212 ARG A N 1
ATOM 1751 C CA . ARG A 1 212 ? 16.183 -0.526 -29.663 1.00 41.88 212 ARG A CA 1
ATOM 1752 C C . ARG A 1 212 ? 17.288 -1.476 -29.175 1.00 41.88 212 ARG A C 1
ATOM 1754 O O . ARG A 1 212 ? 18.175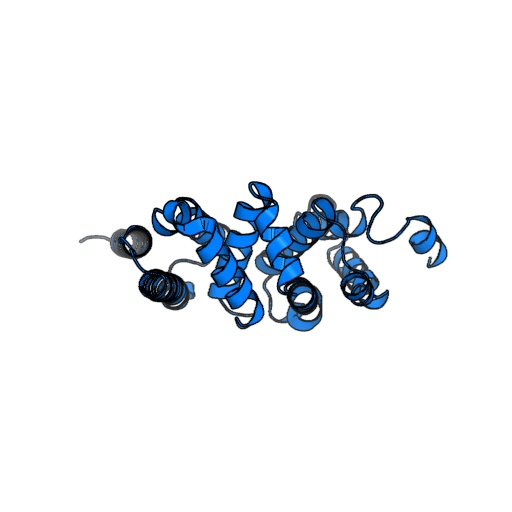 -1.023 -28.453 1.00 41.88 212 ARG A O 1
ATOM 1761 N N . PHE A 1 213 ? 17.253 -2.735 -29.613 1.00 42.09 213 PHE A N 1
ATOM 1762 C CA . PHE A 1 213 ? 18.310 -3.745 -29.491 1.00 42.09 213 PHE A CA 1
ATOM 1763 C C . PHE A 1 213 ? 18.722 -4.236 -30.885 1.00 42.09 213 PHE A C 1
ATOM 1765 O O . PHE A 1 213 ? 19.856 -4.749 -31.011 1.00 42.09 213 PHE A O 1
#

pLDDT: mean 86.71, std 14.53, range [40.38, 98.5]

InterPro domains:
  IPR030125 SPIN90/Ldb17 [PTHR13357] (5-201)

Foldseek 3Di:
DPDVVVVLVVVLVVLVVVLLVLQADDDPDLVSLVVSLVVNLVSCQVCVVRHVPDLVSLLVSLVSNCPGPSCVVPVVSVLLVLLVCCQPPDLLGSSNSSSLSNLLVCCVVPVVSLVSNLVSVVLLVLLCSLPVVVVSDDLSSNLSSLSSLLSSVLSDAHDPVSLVSVDPVSLVVLVVVCVVVVVPCPPSSNVSSVSNVPVPDHNDDVVVVVVVD

Secondary structure (DSSP, 8-state):
---HHHHHHHHHHHHHHHHHHHHHS---SHHHHHHHHHHHHHHHHHTHHHH--SHHHHHHHHHHHHTSHHHHHHHHHHHHHHHHHHTTS-TT-HHHHHHHHHHHHHHHH-THHHHHHHHTTHHHHHHIIIIISGGGS-HHHHHHHHHHHHHHHHHSPPPHHHHTTS-HHHHHHHHHHHHHTTT-TT-HHHHHHHHHHH-TTTS--HHHHHTT-

Sequence (213 aa):
METPEVESKLEEQQFWDELDTILSTPCPTQHQIDVQLRSYLQLISTYRDDYLQSEYDMVKCGFRLIDSKVFSEHKTYVRRRFVGRFLKEPSNSARLHVITATLLYDGIDNPKTFELMLEQNAFARLIDLIWKDVTRLNFGFHKLLLEVFYEMCRIQKLRSQDLEILQDDFIKHLLEQVEEGGGDPDDPYNYAIVKVLVNENGILPMNELVARF

Radius of gyration: 18.92 Å; chains: 1; bounding box: 41×33×69 Å

Organism: Orbilia oligospora (NCBI:txid2813651)